Protein AF-L9XS98-F1 (afdb_monomer_lite)

Structure (mmCIF, N/CA/C/O backbone):
data_AF-L9XS98-F1
#
_entry.id   AF-L9XS98-F1
#
loop_
_atom_site.group_PDB
_atom_site.id
_atom_site.type_symbol
_atom_site.label_atom_id
_atom_site.label_alt_id
_atom_site.label_comp_id
_atom_site.label_asym_id
_atom_site.label_entity_id
_atom_site.label_seq_id
_atom_site.pdbx_PDB_ins_code
_atom_site.Cartn_x
_atom_site.Cartn_y
_atom_site.Cartn_z
_atom_site.occupancy
_atom_site.B_iso_or_equiv
_atom_site.auth_seq_id
_atom_site.auth_comp_id
_atom_site.auth_asym_id
_atom_site.auth_atom_id
_atom_site.pdbx_PDB_model_num
ATOM 1 N N . MET A 1 1 ? -2.201 -3.590 58.459 1.00 39.06 1 MET A N 1
ATOM 2 C CA . MET A 1 1 ? -1.278 -2.629 57.821 1.00 39.06 1 MET A CA 1
ATOM 3 C C . MET A 1 1 ? -1.730 -2.501 56.379 1.00 39.06 1 MET A C 1
ATOM 5 O O . MET A 1 1 ? -1.572 -3.461 55.642 1.00 39.06 1 MET A O 1
ATOM 9 N N . ASN A 1 2 ? -2.400 -1.402 56.024 1.00 36.53 2 ASN A N 1
ATOM 10 C CA . ASN A 1 2 ? -2.835 -1.170 54.645 1.00 36.53 2 ASN A CA 1
ATOM 11 C C . ASN A 1 2 ? -1.606 -0.829 53.795 1.00 36.53 2 ASN A C 1
ATOM 13 O O . ASN A 1 2 ? -0.875 0.088 54.181 1.00 36.53 2 ASN A O 1
ATOM 17 N N . PRO A 1 3 ? -1.360 -1.522 52.672 1.00 53.41 3 PRO A N 1
ATOM 18 C CA . PRO A 1 3 ? -0.377 -1.059 51.713 1.00 53.41 3 PRO A CA 1
ATOM 19 C C . PRO A 1 3 ? -0.889 0.263 51.135 1.00 53.41 3 PRO A C 1
ATOM 21 O O . PRO A 1 3 ? -1.983 0.323 50.575 1.00 53.41 3 PRO A O 1
ATOM 24 N N . LYS A 1 4 ? -0.120 1.338 51.315 1.00 47.22 4 LYS A N 1
ATOM 25 C CA . LYS A 1 4 ? -0.288 2.563 50.534 1.00 47.22 4 LYS A CA 1
ATOM 26 C C . LYS A 1 4 ? 0.159 2.213 49.116 1.00 47.22 4 LYS A C 1
ATOM 28 O O . LYS A 1 4 ? 1.355 2.125 48.868 1.00 47.22 4 LYS A O 1
ATOM 33 N N . TRP A 1 5 ? -0.792 1.934 48.234 1.00 48.16 5 TRP A N 1
ATOM 34 C CA . TRP A 1 5 ? -0.524 1.863 46.803 1.00 48.16 5 TRP A CA 1
ATOM 35 C C . TRP A 1 5 ? -0.306 3.296 46.326 1.00 48.16 5 TRP A C 1
ATOM 37 O O . TRP A 1 5 ? -1.231 4.109 46.357 1.00 48.16 5 TRP A O 1
ATOM 47 N N . ASP A 1 6 ? 0.938 3.625 45.994 1.00 58.66 6 ASP A N 1
ATOM 48 C CA . ASP A 1 6 ? 1.293 4.919 45.430 1.00 58.66 6 ASP A CA 1
ATOM 49 C C . ASP A 1 6 ? 0.925 4.922 43.943 1.00 58.66 6 ASP A C 1
ATOM 51 O O . ASP A 1 6 ? 1.683 4.489 43.082 1.00 58.66 6 ASP A O 1
ATOM 55 N N . LEU A 1 7 ? -0.302 5.354 43.650 1.00 47.97 7 LEU A N 1
ATOM 56 C CA . LEU A 1 7 ? -0.828 5.453 42.286 1.00 47.97 7 LEU A CA 1
ATOM 57 C C . LEU A 1 7 ? -0.126 6.536 41.446 1.00 47.97 7 LEU A C 1
ATOM 59 O O . LEU A 1 7 ? -0.438 6.658 40.264 1.00 47.97 7 LEU A O 1
ATOM 63 N N . SER A 1 8 ? 0.802 7.313 42.021 1.00 51.47 8 SER A N 1
ATOM 64 C CA . SER A 1 8 ? 1.573 8.299 41.258 1.00 51.47 8 SER A CA 1
ATOM 65 C C . SER A 1 8 ? 2.646 7.670 40.362 1.00 51.47 8 SER A C 1
ATOM 67 O O . SER A 1 8 ? 3.021 8.283 39.375 1.00 51.47 8 SER A O 1
ATOM 69 N N . GLU A 1 9 ? 3.066 6.426 40.624 1.00 50.97 9 GLU A N 1
ATOM 70 C CA . GLU A 1 9 ? 4.095 5.735 39.826 1.00 50.97 9 GLU A CA 1
ATOM 71 C C . GLU A 1 9 ? 3.550 5.046 38.558 1.00 50.97 9 GLU A C 1
ATOM 73 O O . GLU A 1 9 ? 4.322 4.683 37.678 1.00 50.97 9 GLU A O 1
ATOM 78 N N . VAL A 1 10 ? 2.228 4.863 38.435 1.00 52.72 10 VAL A N 1
ATOM 79 C CA . VAL A 1 10 ? 1.598 4.135 37.307 1.00 52.72 10 VAL A CA 1
ATOM 80 C C . VAL A 1 10 ? 1.080 5.086 36.215 1.00 52.72 10 VAL A C 1
ATOM 82 O O . VAL A 1 10 ? 0.641 4.641 35.160 1.00 52.72 10 VAL A O 1
ATOM 85 N N . LEU A 1 11 ? 1.122 6.403 36.444 1.00 48.09 11 LEU A N 1
ATOM 86 C CA . LEU A 1 11 ? 0.583 7.409 35.517 1.00 48.09 11 LEU A CA 1
ATOM 87 C C . LEU A 1 11 ? 1.633 8.084 34.618 1.00 48.09 11 LEU A C 1
ATOM 89 O O . LEU A 1 11 ? 1.243 8.891 33.782 1.00 48.09 11 LEU A O 1
ATOM 93 N N . ASP A 1 12 ? 2.916 7.729 34.735 1.00 47.31 12 ASP A N 1
ATOM 94 C CA . ASP A 1 12 ? 4.000 8.381 33.979 1.00 47.31 12 ASP A CA 1
ATOM 95 C C . ASP A 1 12 ? 4.502 7.579 32.759 1.00 47.31 12 ASP A C 1
ATOM 97 O O . ASP A 1 12 ? 5.378 8.046 32.033 1.00 47.31 12 ASP A O 1
ATOM 101 N N . GLU A 1 13 ? 3.920 6.413 32.456 1.00 47.59 13 GLU A N 1
ATOM 102 C CA . GLU A 1 13 ? 4.077 5.771 31.140 1.00 47.59 13 GLU A CA 1
ATOM 103 C C . GLU A 1 13 ? 2.974 6.256 30.184 1.00 47.59 13 GLU A C 1
ATOM 105 O O . GLU A 1 13 ? 2.162 5.483 29.671 1.00 47.59 13 GLU A O 1
ATOM 110 N N . GLU A 1 14 ? 2.931 7.567 29.927 1.00 51.34 14 GLU A N 1
ATOM 111 C CA . GLU A 1 14 ? 2.335 8.061 28.687 1.00 51.34 14 GLU A CA 1
ATOM 112 C C . GLU A 1 14 ? 3.157 7.456 27.541 1.00 51.34 14 GLU A C 1
ATOM 114 O O . GLU A 1 14 ? 4.241 7.931 27.212 1.00 51.34 14 GLU A O 1
ATOM 119 N N . GLN A 1 15 ? 2.674 6.350 26.964 1.00 46.06 15 GLN A N 1
ATOM 120 C CA . GLN A 1 15 ? 3.167 5.868 25.680 1.00 46.06 15 GLN A CA 1
ATOM 121 C C . GLN A 1 15 ? 3.095 7.044 24.713 1.00 46.06 15 GLN A C 1
ATOM 123 O O . GLN A 1 15 ? 1.998 7.484 24.359 1.00 46.06 15 GLN A O 1
ATOM 128 N N . ASP A 1 16 ? 4.268 7.548 24.329 1.00 42.03 16 ASP A N 1
ATOM 129 C CA . ASP A 1 16 ? 4.453 8.514 23.258 1.00 42.03 16 ASP A CA 1
ATOM 130 C C . ASP A 1 16 ? 3.681 8.000 22.042 1.00 42.03 16 ASP A C 1
ATOM 132 O O . ASP A 1 16 ? 4.140 7.136 21.291 1.00 42.03 16 ASP A O 1
ATOM 136 N N . VAL A 1 17 ? 2.461 8.512 21.862 1.00 54.31 17 VAL A N 1
ATOM 137 C CA . VAL A 1 17 ? 1.761 8.444 20.587 1.00 54.31 17 VAL A CA 1
ATOM 138 C C . VAL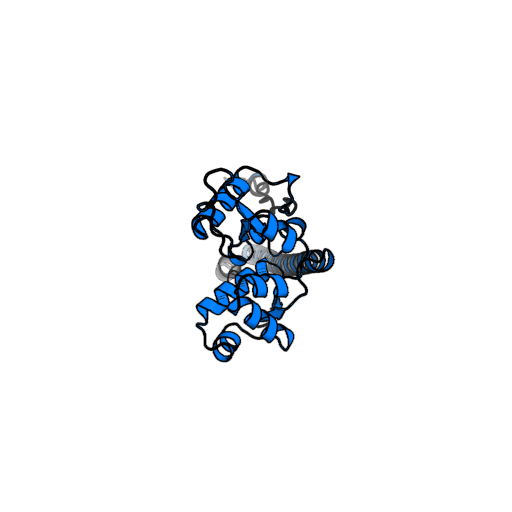 A 1 17 ? 2.768 9.003 19.604 1.00 54.31 17 VAL A C 1
ATOM 140 O O . VAL A 1 17 ? 3.192 10.141 19.787 1.00 54.31 17 VAL A O 1
ATOM 143 N N . ASP A 1 18 ? 3.205 8.186 18.647 1.00 49.53 18 ASP A N 1
ATOM 144 C CA . ASP A 1 18 ? 4.252 8.511 17.681 1.00 49.53 18 ASP A CA 1
ATOM 145 C C . ASP A 1 18 ? 3.870 9.786 16.914 1.00 49.53 18 ASP A C 1
ATOM 147 O O . ASP A 1 18 ? 3.251 9.768 15.852 1.00 49.53 18 ASP A O 1
ATOM 151 N N . THR A 1 19 ? 4.176 10.935 17.514 1.00 55.78 19 THR A N 1
ATOM 152 C CA . THR A 1 19 ? 3.915 12.268 16.976 1.00 55.78 19 THR A CA 1
ATOM 153 C C . THR A 1 19 ? 5.012 12.662 16.002 1.00 55.78 19 THR A C 1
ATOM 155 O O . THR A 1 19 ? 5.058 13.817 15.563 1.00 55.78 19 THR A O 1
ATOM 158 N N . ASN A 1 20 ? 5.894 11.721 15.635 1.00 65.75 20 ASN A N 1
ATOM 159 C CA . ASN A 1 20 ? 6.936 12.001 14.678 1.00 65.75 20 ASN A CA 1
ATOM 160 C C . ASN A 1 20 ? 6.292 12.472 13.372 1.00 65.75 20 ASN A C 1
ATOM 162 O O . ASN A 1 20 ? 5.431 11.795 12.798 1.00 65.75 20 ASN A O 1
ATOM 166 N N . PRO A 1 21 ? 6.676 13.665 12.894 1.00 75.81 21 PRO A N 1
ATOM 167 C CA . PRO A 1 21 ? 6.135 14.196 11.663 1.00 75.81 21 PRO A CA 1
ATOM 168 C C . PRO A 1 21 ? 6.407 13.199 10.539 1.00 75.81 21 PRO A C 1
ATOM 170 O O . PRO A 1 21 ? 7.531 12.726 10.379 1.00 75.81 21 PRO A O 1
ATOM 173 N N . VAL A 1 22 ? 5.367 12.888 9.758 1.00 81.69 22 VAL A N 1
ATOM 174 C CA . VAL A 1 22 ? 5.471 11.980 8.609 1.00 81.69 22 VAL A CA 1
ATOM 175 C C . VAL A 1 22 ? 6.625 12.433 7.719 1.00 81.69 22 VAL A C 1
ATOM 177 O O . VAL A 1 22 ? 6.561 13.488 7.084 1.00 81.69 22 VAL A O 1
ATOM 180 N N . GLU A 1 23 ? 7.682 11.627 7.670 1.00 89.62 23 GLU A N 1
ATOM 181 C CA . GLU A 1 23 ? 8.864 11.953 6.889 1.00 89.62 23 GLU A CA 1
ATOM 182 C C . GLU A 1 23 ? 8.662 11.533 5.427 1.00 89.62 23 GLU A C 1
ATOM 184 O O . GLU A 1 23 ? 8.400 10.365 5.119 1.00 89.62 23 GLU A O 1
ATOM 189 N N . PHE A 1 24 ? 8.776 12.495 4.512 1.00 89.94 24 PHE A N 1
ATOM 190 C CA . PHE A 1 24 ? 8.643 12.278 3.069 1.00 89.94 24 PHE A CA 1
ATOM 191 C C . PHE A 1 24 ? 9.981 11.868 2.437 1.00 89.94 24 PHE A C 1
ATOM 193 O O . PHE A 1 24 ? 11.051 12.268 2.911 1.00 89.94 24 PHE A O 1
ATOM 200 N N . ASP A 1 25 ? 9.941 11.109 1.335 1.00 90.75 25 ASP A N 1
ATOM 201 C CA . ASP A 1 25 ? 11.151 10.733 0.584 1.00 90.75 25 ASP A CA 1
ATOM 202 C C . ASP A 1 25 ? 11.565 11.859 -0.380 1.00 90.75 25 ASP A C 1
ATOM 204 O O . ASP A 1 25 ? 11.331 11.825 -1.590 1.00 90.75 25 ASP A O 1
ATOM 208 N N . VAL A 1 26 ? 12.146 12.916 0.185 1.00 91.00 26 VAL A N 1
ATOM 209 C CA . VAL A 1 26 ? 12.729 14.034 -0.565 1.00 91.00 26 VAL A CA 1
ATOM 210 C C . VAL A 1 26 ? 14.240 13.838 -0.700 1.00 91.00 26 VAL A C 1
ATOM 212 O O . VAL A 1 26 ? 14.847 13.242 0.185 1.00 91.00 26 VAL A O 1
ATOM 215 N N . PRO A 1 27 ? 14.901 14.367 -1.748 1.00 90.19 27 PRO A N 1
ATOM 216 C CA . PRO A 1 27 ? 16.343 14.183 -1.930 1.00 90.19 27 PRO A CA 1
ATOM 217 C C . PRO A 1 27 ? 17.194 14.526 -0.697 1.00 90.19 27 PRO A C 1
ATOM 219 O O . PRO A 1 27 ? 18.133 13.804 -0.390 1.00 90.19 27 PRO A O 1
ATOM 222 N N . ALA A 1 28 ? 16.825 15.571 0.052 1.00 88.81 28 ALA A N 1
ATOM 223 C CA . ALA A 1 28 ? 17.538 15.994 1.260 1.00 88.81 28 ALA A CA 1
ATOM 224 C C . ALA A 1 28 ? 17.391 15.035 2.462 1.00 88.81 28 ALA A C 1
ATOM 226 O O . ALA A 1 28 ? 18.192 15.116 3.387 1.00 88.81 28 ALA A O 1
ATOM 227 N N . SER A 1 29 ? 16.385 14.150 2.468 1.00 87.25 29 SER A N 1
ATOM 228 C CA . SER A 1 29 ? 16.139 13.174 3.544 1.00 87.25 29 SER A CA 1
ATOM 229 C C . SER A 1 29 ? 16.604 11.755 3.192 1.00 87.25 29 SER A C 1
ATOM 231 O O . SER A 1 29 ? 16.441 10.828 3.994 1.00 87.25 29 SER A O 1
ATOM 233 N N . ARG A 1 30 ? 17.173 11.559 1.993 1.00 89.50 30 ARG A N 1
ATOM 234 C CA . ARG A 1 30 ? 17.700 10.268 1.539 1.00 89.50 30 ARG A CA 1
ATOM 235 C C . ARG A 1 30 ? 19.038 9.989 2.217 1.00 89.50 30 ARG A C 1
ATOM 237 O O . ARG A 1 30 ? 20.037 10.642 1.946 1.00 89.50 30 ARG A O 1
ATOM 244 N N . SER A 1 31 ? 19.017 9.019 3.120 1.00 89.81 31 SER A N 1
ATOM 245 C CA . SER A 1 31 ? 20.171 8.504 3.855 1.00 89.81 31 SER A CA 1
ATOM 246 C C . SER A 1 31 ? 20.618 7.148 3.288 1.00 89.81 31 SER A C 1
ATOM 248 O O . SER A 1 31 ? 20.144 6.707 2.239 1.00 89.81 31 SER A O 1
ATOM 250 N N . TYR A 1 32 ? 21.481 6.452 4.029 1.00 90.50 32 TYR A N 1
ATOM 251 C CA . TYR A 1 32 ? 21.933 5.086 3.756 1.00 90.50 32 TYR A CA 1
ATOM 252 C C . TYR A 1 32 ? 20.806 4.107 3.364 1.00 90.50 32 TYR A C 1
ATOM 254 O O . TYR A 1 32 ? 20.970 3.304 2.447 1.00 90.50 32 TYR A O 1
ATOM 262 N N . ASP A 1 33 ? 19.626 4.211 3.984 1.00 91.50 33 ASP A N 1
ATOM 263 C CA . ASP A 1 33 ? 18.497 3.321 3.680 1.00 91.50 33 ASP A CA 1
ATOM 264 C C . ASP A 1 33 ? 17.989 3.475 2.242 1.00 91.50 33 ASP A C 1
ATOM 266 O O . ASP A 1 33 ? 17.513 2.513 1.639 1.00 91.50 33 ASP A O 1
ATOM 270 N N . TRP A 1 34 ? 18.077 4.686 1.679 1.00 95.00 34 TRP A N 1
ATOM 271 C CA . TRP A 1 34 ? 17.739 4.911 0.276 1.00 95.00 34 TRP A CA 1
ATOM 272 C C . TRP A 1 34 ? 18.780 4.283 -0.648 1.00 95.00 34 TRP A C 1
ATOM 274 O O . TRP A 1 34 ? 18.404 3.640 -1.621 1.00 95.00 34 TRP A O 1
ATOM 284 N N . GLU A 1 35 ? 20.072 4.424 -0.349 1.00 95.38 35 GLU A N 1
ATOM 285 C CA . GLU A 1 35 ? 21.143 3.838 -1.168 1.00 95.38 35 GLU A CA 1
ATOM 286 C C . GLU A 1 35 ? 21.054 2.312 -1.206 1.00 95.38 35 GLU A C 1
ATOM 288 O O . GLU A 1 35 ? 21.159 1.703 -2.279 1.00 95.38 35 GLU A O 1
ATOM 293 N N . LYS A 1 36 ? 20.785 1.699 -0.047 1.00 96.38 36 LYS A N 1
ATOM 294 C CA . LYS A 1 36 ? 20.521 0.264 0.063 1.00 96.38 36 LYS A CA 1
ATOM 295 C C . LYS A 1 36 ? 19.324 -0.125 -0.799 1.00 96.38 36 LYS A C 1
ATOM 297 O O . LYS A 1 36 ? 19.450 -0.982 -1.671 1.00 96.38 36 LYS A O 1
ATOM 302 N N . ARG A 1 37 ? 18.192 0.563 -0.629 1.00 96.75 37 ARG A N 1
ATOM 303 C CA . ARG A 1 37 ? 16.971 0.273 -1.385 1.00 96.75 37 ARG A CA 1
ATOM 304 C C . ARG A 1 37 ? 17.151 0.458 -2.892 1.00 96.75 37 ARG A C 1
ATOM 306 O O . ARG A 1 37 ? 16.716 -0.378 -3.674 1.00 96.75 37 ARG A O 1
ATOM 313 N N . ALA A 1 38 ? 17.815 1.526 -3.320 1.00 96.88 38 ALA A N 1
ATOM 314 C CA . ALA A 1 38 ? 18.107 1.773 -4.727 1.00 96.88 38 ALA A CA 1
ATOM 315 C C . ALA A 1 38 ? 19.000 0.672 -5.320 1.00 96.88 38 ALA A C 1
ATOM 317 O O . ALA A 1 38 ? 18.834 0.306 -6.482 1.00 96.88 38 ALA A O 1
ATOM 318 N N . THR A 1 39 ? 19.934 0.133 -4.534 1.00 96.69 39 THR A N 1
ATOM 319 C CA . THR A 1 39 ? 20.778 -1.000 -4.938 1.00 96.69 39 THR A CA 1
ATOM 320 C C . THR A 1 39 ? 19.957 -2.275 -5.108 1.00 96.69 39 THR A C 1
ATOM 322 O O . THR A 1 39 ? 20.029 -2.876 -6.176 1.00 96.69 39 THR A O 1
ATOM 325 N N . GLU A 1 40 ? 19.091 -2.605 -4.148 1.00 97.88 40 GLU A N 1
ATOM 326 C CA . GLU A 1 40 ? 18.173 -3.752 -4.237 1.00 97.88 40 GLU A CA 1
ATOM 327 C C . GLU A 1 40 ? 17.287 -3.690 -5.493 1.00 97.88 40 GLU A C 1
ATOM 329 O O . GLU A 1 40 ? 17.111 -4.693 -6.179 1.00 97.88 40 GLU A O 1
ATOM 334 N N . ILE A 1 41 ? 16.764 -2.509 -5.843 1.00 97.75 41 ILE A N 1
ATOM 335 C CA . ILE A 1 41 ? 15.934 -2.323 -7.046 1.00 97.75 41 ILE A CA 1
ATOM 336 C C . ILE A 1 41 ? 16.741 -2.543 -8.328 1.00 97.75 41 ILE A C 1
ATOM 338 O O . ILE A 1 41 ? 16.266 -3.206 -9.251 1.00 97.75 41 ILE A O 1
ATOM 342 N N . LYS A 1 42 ? 17.972 -2.023 -8.394 1.00 96.06 42 LYS A N 1
ATOM 343 C CA . LYS A 1 42 ? 18.861 -2.251 -9.543 1.00 96.06 42 LYS A CA 1
ATOM 344 C C . LYS A 1 42 ? 19.219 -3.729 -9.688 1.00 96.06 42 LYS A C 1
ATOM 346 O O . LYS A 1 42 ? 19.239 -4.227 -10.808 1.00 96.06 42 LYS A O 1
ATOM 351 N N . GLU A 1 43 ? 19.466 -4.425 -8.582 1.00 95.88 43 GLU A N 1
ATOM 352 C CA . GLU A 1 43 ? 19.745 -5.865 -8.570 1.00 95.88 43 GLU A CA 1
ATOM 353 C C . GLU A 1 43 ? 18.530 -6.691 -8.999 1.00 95.88 43 GLU A C 1
ATOM 355 O O . GLU A 1 43 ? 18.660 -7.531 -9.887 1.00 95.88 43 GLU A O 1
ATOM 360 N N . ARG A 1 44 ? 17.343 -6.405 -8.445 1.00 97.00 44 ARG A N 1
ATOM 361 C CA . ARG A 1 44 ? 16.061 -7.020 -8.836 1.00 97.00 44 ARG A CA 1
ATOM 362 C C . ARG A 1 44 ? 15.832 -6.932 -10.344 1.00 97.00 44 ARG A C 1
ATOM 364 O O . ARG A 1 44 ? 15.421 -7.904 -10.973 1.00 97.00 44 ARG A O 1
ATOM 371 N N . ASP A 1 45 ? 16.136 -5.773 -10.917 1.00 96.19 45 ASP A N 1
ATOM 372 C CA . ASP A 1 45 ? 15.947 -5.475 -12.336 1.00 96.19 45 ASP A CA 1
ATOM 373 C C . ASP A 1 45 ? 17.163 -5.881 -13.199 1.00 96.19 45 ASP A C 1
ATOM 375 O O . ASP A 1 45 ? 17.233 -5.532 -14.378 1.00 96.19 45 ASP A O 1
ATOM 379 N N . ASN A 1 46 ? 18.127 -6.622 -12.637 1.00 94.06 46 ASN A N 1
ATOM 380 C CA . ASN A 1 46 ? 19.353 -7.097 -13.292 1.00 94.06 46 ASN A CA 1
ATOM 381 C C . ASN A 1 46 ? 20.188 -5.988 -13.957 1.00 94.06 46 ASN A C 1
ATOM 383 O O . ASN A 1 46 ? 20.851 -6.220 -14.968 1.00 94.06 46 ASN A O 1
ATOM 387 N N . TYR A 1 47 ? 20.149 -4.769 -13.414 1.00 93.06 47 TYR A N 1
ATOM 388 C CA . TYR A 1 47 ? 20.773 -3.583 -14.008 1.00 93.06 47 TYR A CA 1
ATOM 389 C C . TYR A 1 47 ? 20.325 -3.332 -15.467 1.00 93.06 47 TYR A C 1
ATOM 391 O O . TYR A 1 47 ? 21.084 -2.798 -16.283 1.00 93.06 47 TYR A O 1
ATOM 399 N N . VAL A 1 48 ? 19.080 -3.707 -15.789 1.00 93.44 48 VAL A N 1
ATOM 400 C CA . VAL A 1 48 ? 18.422 -3.476 -17.081 1.00 93.44 48 VAL A CA 1
ATOM 401 C C . VAL A 1 48 ? 17.385 -2.370 -16.936 1.00 93.44 48 VAL A C 1
ATOM 403 O O . VAL A 1 48 ? 16.546 -2.394 -16.034 1.00 93.44 48 VAL A O 1
ATOM 406 N N . CYS A 1 49 ? 17.408 -1.402 -17.852 1.00 95.50 49 CYS A N 1
ATOM 407 C CA . CYS A 1 49 ? 16.400 -0.353 -17.892 1.00 95.50 49 CYS A CA 1
ATOM 408 C C . CYS A 1 49 ? 15.016 -0.936 -18.184 1.00 95.50 49 CYS A C 1
ATOM 410 O O . CYS A 1 49 ? 14.765 -1.429 -19.281 1.00 95.50 49 CYS A O 1
ATOM 412 N N . GLN A 1 50 ? 14.096 -0.785 -17.231 1.00 97.19 50 GLN A N 1
ATOM 413 C CA . GLN A 1 50 ? 12.730 -1.317 -17.307 1.00 97.19 50 GLN A CA 1
ATOM 414 C C . GLN A 1 50 ? 11.844 -0.638 -18.364 1.00 97.19 50 GLN A C 1
ATOM 416 O O . GLN A 1 50 ? 10.728 -1.084 -18.598 1.00 97.19 50 GLN A O 1
ATOM 421 N N . ARG A 1 51 ? 12.331 0.430 -19.008 1.00 96.19 51 ARG A N 1
ATOM 422 C CA . ARG A 1 51 ? 11.649 1.092 -20.127 1.00 96.19 51 ARG A CA 1
ATOM 423 C C . ARG A 1 51 ? 12.212 0.664 -21.482 1.00 96.19 51 ARG A C 1
ATOM 425 O O . ARG A 1 51 ? 11.481 0.165 -22.325 1.00 96.19 51 ARG A O 1
ATOM 432 N N . CYS A 1 52 ? 13.504 0.899 -21.728 1.00 94.94 52 CYS A N 1
ATOM 433 C CA . CYS A 1 52 ? 14.096 0.674 -23.053 1.00 94.94 52 CYS A CA 1
ATOM 434 C C . CYS A 1 52 ? 14.790 -0.685 -23.219 1.00 94.94 52 CYS A C 1
ATOM 436 O O . CYS A 1 52 ? 15.223 -1.004 -24.321 1.00 94.94 52 CYS A O 1
ATOM 438 N N . GLY A 1 53 ? 14.945 -1.467 -22.147 1.00 92.75 53 GLY A N 1
ATOM 439 C CA . GLY A 1 53 ? 15.632 -2.761 -22.174 1.00 92.75 53 GLY A CA 1
ATOM 440 C C . GLY A 1 53 ? 17.158 -2.676 -22.276 1.00 92.75 53 GLY A C 1
ATOM 441 O O . GLY A 1 53 ? 17.825 -3.709 -22.268 1.00 92.75 53 GLY A O 1
ATOM 442 N N . ASN A 1 54 ? 17.741 -1.473 -22.347 1.00 87.00 54 ASN A N 1
ATOM 443 C CA . ASN A 1 54 ? 19.193 -1.323 -22.378 1.00 87.00 54 ASN A CA 1
ATOM 444 C C . ASN A 1 54 ? 19.803 -1.763 -21.043 1.00 87.00 54 ASN A C 1
ATOM 446 O O . ASN A 1 54 ? 19.357 -1.346 -19.973 1.00 87.00 54 ASN A O 1
ATOM 450 N N . HIS A 1 55 ? 20.859 -2.565 -21.123 1.00 78.50 55 HIS A N 1
ATOM 451 C CA . HIS A 1 55 ? 21.647 -3.004 -19.978 1.00 78.50 55 HIS A CA 1
ATOM 452 C C . HIS A 1 55 ? 22.995 -2.279 -19.924 1.00 78.50 55 HIS A C 1
ATOM 454 O O . HIS A 1 55 ? 23.536 -1.866 -20.956 1.00 78.50 55 HIS A O 1
ATOM 460 N N . ASN A 1 56 ? 23.593 -2.213 -18.736 1.00 67.69 56 ASN A N 1
ATOM 461 C CA . ASN A 1 56 ? 24.881 -1.556 -18.481 1.00 67.69 56 ASN A CA 1
ATOM 462 C C . ASN A 1 56 ? 26.113 -2.209 -19.179 1.00 67.69 56 ASN A C 1
ATOM 464 O O . ASN A 1 56 ? 27.252 -1.851 -18.906 1.00 67.69 56 ASN A O 1
ATOM 468 N N . GLY A 1 57 ? 25.909 -3.195 -20.062 1.00 54.16 57 GLY A N 1
ATOM 469 C CA . GLY A 1 57 ? 26.963 -4.069 -20.591 1.00 54.16 57 GLY A CA 1
ATOM 470 C C . GLY A 1 57 ? 27.411 -3.872 -22.045 1.00 54.16 57 GLY A C 1
ATOM 471 O O . GLY A 1 57 ? 28.284 -4.619 -22.463 1.00 54.16 57 GLY A O 1
ATOM 472 N N . ASN A 1 58 ? 26.852 -2.939 -22.836 1.00 54.59 58 ASN A N 1
ATOM 473 C CA . ASN A 1 58 ? 27.185 -2.853 -24.280 1.00 54.59 58 ASN A CA 1
ATOM 474 C C . ASN A 1 58 ? 28.064 -1.663 -24.700 1.00 54.59 58 ASN A C 1
ATOM 476 O O . ASN A 1 58 ? 28.263 -1.425 -25.889 1.00 54.59 58 ASN A O 1
ATOM 480 N N . TYR A 1 59 ? 28.581 -0.901 -23.739 1.00 61.28 59 TYR A N 1
ATOM 481 C CA . TYR A 1 59 ? 29.432 0.255 -24.002 1.00 61.28 59 TYR A CA 1
ATOM 482 C C . TYR A 1 59 ? 30.699 0.120 -23.158 1.00 61.28 59 TYR A C 1
ATOM 484 O O . TYR A 1 59 ? 30.780 0.685 -22.072 1.00 61.28 59 TYR A O 1
ATOM 492 N N . GLU A 1 60 ? 31.691 -0.632 -23.652 1.00 59.25 60 GLU A N 1
ATOM 493 C CA . GLU A 1 60 ? 32.969 -0.898 -22.954 1.00 59.25 60 GLU A CA 1
ATOM 494 C C . GLU A 1 60 ? 33.663 0.371 -22.426 1.00 59.25 60 GLU A C 1
ATOM 496 O O . GLU A 1 60 ? 34.415 0.307 -21.460 1.00 59.25 60 GLU A O 1
ATOM 501 N N . ASN A 1 61 ? 33.377 1.531 -23.024 1.00 62.28 61 ASN A N 1
ATOM 502 C CA . ASN A 1 61 ? 33.984 2.810 -22.657 1.00 62.28 61 ASN A CA 1
ATOM 503 C C . ASN A 1 61 ? 33.034 3.783 -21.933 1.00 62.28 61 ASN A C 1
ATOM 505 O O . ASN A 1 61 ? 33.504 4.795 -21.419 1.00 62.28 61 ASN A O 1
ATOM 509 N N . TYR A 1 62 ? 31.724 3.505 -21.891 1.00 66.62 62 TYR A N 1
ATOM 510 C CA . TYR A 1 62 ? 30.703 4.397 -21.318 1.00 66.62 62 TYR A CA 1
ATOM 511 C C . TYR A 1 62 ? 29.523 3.595 -20.746 1.00 66.62 62 TYR A C 1
ATOM 513 O O . TYR A 1 62 ? 28.452 3.570 -21.360 1.00 66.62 62 TYR A O 1
ATOM 521 N N . PRO A 1 63 ? 29.700 2.911 -19.600 1.00 72.44 63 PRO A N 1
ATOM 522 C CA . PRO A 1 63 ? 28.604 2.215 -18.936 1.00 72.44 63 PRO A CA 1
ATOM 523 C C . PRO A 1 63 ? 27.429 3.174 -18.695 1.00 72.44 63 PRO A C 1
ATOM 525 O O . PRO A 1 63 ? 27.619 4.323 -18.294 1.00 72.44 63 PRO A O 1
ATOM 528 N N . LEU A 1 64 ? 26.210 2.706 -18.966 1.00 82.44 64 LEU A N 1
ATOM 529 C CA . LEU A 1 64 ? 24.992 3.462 -18.697 1.00 82.44 64 LEU A CA 1
ATOM 530 C C . LEU A 1 64 ? 24.794 3.588 -17.185 1.00 82.44 64 LEU A C 1
ATOM 532 O O . LEU A 1 64 ? 24.646 2.589 -16.478 1.00 82.44 64 LEU A O 1
ATOM 536 N N . THR A 1 65 ? 24.715 4.819 -16.687 1.00 89.69 65 THR A N 1
ATOM 537 C CA . THR A 1 65 ? 24.323 5.064 -15.298 1.00 89.69 65 THR A CA 1
ATOM 538 C C . THR A 1 65 ? 22.883 4.600 -15.091 1.00 89.69 65 THR A C 1
ATOM 540 O O . THR A 1 65 ? 21.955 5.091 -15.740 1.00 89.69 65 THR A O 1
ATOM 543 N N . MET A 1 66 ? 22.715 3.625 -14.197 1.00 93.94 66 MET A N 1
ATOM 544 C CA . MET A 1 66 ? 21.421 3.082 -13.793 1.00 93.94 66 MET A CA 1
ATOM 545 C C . MET A 1 66 ? 20.957 3.739 -12.496 1.00 93.94 66 MET A C 1
ATOM 547 O O . MET A 1 66 ? 21.677 3.738 -11.495 1.00 93.94 66 MET A O 1
ATOM 551 N N . GLU A 1 67 ? 19.725 4.231 -12.503 1.00 95.31 67 GLU A N 1
ATOM 552 C CA . GLU A 1 67 ? 19.102 4.964 -11.407 1.00 95.31 67 GLU A CA 1
ATOM 553 C C . GLU A 1 67 ? 17.792 4.298 -10.983 1.00 95.31 67 GLU A C 1
ATOM 555 O O . GLU A 1 67 ? 17.094 3.686 -11.794 1.00 95.31 67 GLU A O 1
ATOM 560 N N . ALA A 1 68 ? 17.457 4.418 -9.696 1.00 97.38 68 ALA A N 1
ATOM 561 C CA . ALA A 1 68 ? 16.154 4.017 -9.183 1.00 97.38 68 ALA A CA 1
ATOM 562 C C . ALA A 1 68 ? 15.165 5.174 -9.368 1.00 97.38 68 ALA A C 1
ATOM 564 O O . ALA A 1 68 ? 15.316 6.235 -8.759 1.00 97.38 68 ALA A O 1
ATOM 565 N N . HIS A 1 69 ? 14.146 4.952 -10.189 1.00 97.38 69 HIS A N 1
ATOM 566 C CA . HIS A 1 69 ? 13.105 5.925 -10.489 1.00 97.38 69 HIS A CA 1
ATOM 567 C C . HIS A 1 69 ? 11.859 5.669 -9.651 1.00 97.38 69 HIS A C 1
ATOM 569 O O . HIS A 1 69 ? 11.426 4.525 -9.510 1.00 97.38 69 HIS A O 1
ATOM 575 N N . HIS A 1 70 ? 11.269 6.745 -9.134 1.00 96.94 70 HIS A N 1
ATOM 576 C CA . HIS A 1 70 ? 9.974 6.701 -8.466 1.00 96.94 70 HIS A CA 1
ATOM 577 C C . HIS A 1 70 ? 8.858 6.990 -9.469 1.00 96.94 70 HIS A C 1
ATOM 579 O O . HIS A 1 70 ? 8.828 8.083 -10.035 1.00 96.94 70 HIS A O 1
ATOM 585 N N . LEU A 1 71 ? 7.887 6.087 -9.616 1.00 96.06 71 LEU A N 1
ATOM 586 C CA . LEU A 1 71 ? 6.729 6.353 -10.473 1.00 96.06 71 LEU A CA 1
ATOM 587 C C . LEU A 1 71 ? 5.855 7.483 -9.901 1.00 96.06 71 LEU A C 1
ATOM 589 O O . LEU A 1 71 ? 5.485 8.425 -10.603 1.00 96.06 71 LEU A O 1
ATOM 593 N N . VAL A 1 72 ? 5.568 7.420 -8.599 1.00 94.31 72 VAL A N 1
ATOM 594 C CA . VAL A 1 72 ? 4.990 8.503 -7.801 1.00 94.31 72 VAL A CA 1
ATOM 595 C C . VAL A 1 72 ? 6.110 9.161 -6.993 1.00 94.31 72 VAL A C 1
ATOM 597 O O . VAL A 1 72 ? 6.710 8.496 -6.142 1.00 94.31 72 VAL A O 1
ATOM 600 N N . PRO A 1 73 ? 6.387 10.464 -7.201 1.00 93.38 73 PRO A N 1
ATOM 601 C CA . PRO A 1 73 ? 7.499 11.136 -6.541 1.00 93.38 73 PRO A CA 1
ATOM 602 C C . PRO A 1 73 ? 7.436 11.046 -5.013 1.00 93.38 73 PRO A C 1
ATOM 604 O O . PRO A 1 73 ? 6.412 11.358 -4.401 1.00 93.38 73 PRO A O 1
ATOM 607 N N . GLY A 1 74 ? 8.572 10.716 -4.396 1.00 92.06 74 GLY A N 1
ATOM 608 C CA . GLY A 1 74 ? 8.700 10.542 -2.948 1.00 92.06 74 GLY A CA 1
ATOM 609 C C . GLY A 1 74 ? 8.301 11.764 -2.111 1.00 92.06 74 GLY A C 1
ATOM 610 O O . GLY A 1 74 ? 7.818 11.614 -0.997 1.00 92.06 74 GLY A O 1
ATOM 611 N N . LYS A 1 75 ? 8.352 12.983 -2.669 1.00 90.00 75 LYS A N 1
ATOM 612 C CA . LYS A 1 75 ? 7.834 14.204 -2.013 1.00 90.00 75 LYS A CA 1
ATOM 613 C C . LYS A 1 75 ? 6.323 14.185 -1.725 1.00 90.00 75 LYS A C 1
ATOM 615 O O . LYS A 1 75 ? 5.836 15.057 -1.013 1.00 90.00 75 LYS A O 1
ATOM 620 N N . TYR A 1 76 ? 5.575 13.241 -2.301 1.00 88.94 76 TYR A N 1
ATOM 621 C CA . TYR A 1 76 ? 4.132 13.081 -2.090 1.00 88.94 76 TYR A CA 1
ATOM 622 C C . TYR A 1 76 ? 3.772 11.891 -1.195 1.00 88.94 76 TYR A C 1
ATOM 624 O O . TYR A 1 76 ? 2.593 11.720 -0.867 1.00 88.94 76 TYR A O 1
ATOM 632 N N . LEU A 1 77 ? 4.760 11.082 -0.807 1.00 90.25 77 LEU A N 1
ATOM 633 C CA . LEU A 1 77 ? 4.593 9.828 -0.082 1.00 90.25 77 LEU A CA 1
ATOM 634 C C . LEU A 1 77 ? 5.509 9.802 1.146 1.00 90.25 77 LEU A C 1
ATOM 636 O O . LEU A 1 77 ? 6.603 10.359 1.132 1.00 90.25 77 LEU A O 1
ATOM 640 N N . SER A 1 78 ? 5.075 9.142 2.218 1.00 90.75 78 SER A N 1
ATOM 641 C CA . SER A 1 78 ? 5.985 8.857 3.331 1.00 90.75 78 SER A CA 1
ATOM 642 C C . SER A 1 78 ? 7.143 7.987 2.827 1.00 90.75 78 SER A C 1
ATOM 644 O O . SER A 1 78 ? 6.981 7.255 1.849 1.00 90.75 78 SER A O 1
ATOM 646 N N . LYS A 1 79 ? 8.305 8.015 3.487 1.00 92.81 79 LYS A N 1
ATOM 647 C CA . LYS A 1 79 ? 9.433 7.126 3.152 1.00 92.81 79 LYS A CA 1
ATOM 648 C C . LYS A 1 79 ? 9.035 5.654 2.934 1.00 92.81 79 LYS A C 1
ATOM 650 O O . LYS A 1 79 ? 9.424 5.109 1.900 1.00 92.81 79 LYS A O 1
ATOM 655 N N . PRO A 1 80 ? 8.265 4.995 3.826 1.00 93.44 80 PRO A N 1
ATOM 656 C CA . PRO A 1 80 ? 7.870 3.608 3.597 1.00 93.44 80 PRO A CA 1
ATOM 657 C C . PRO A 1 80 ? 6.966 3.452 2.368 1.00 93.44 80 PRO A C 1
ATOM 659 O O . PRO A 1 80 ? 7.138 2.497 1.616 1.00 93.44 80 PRO A O 1
ATOM 662 N N . ASP A 1 81 ? 6.025 4.365 2.130 1.00 93.94 81 ASP A N 1
ATOM 663 C CA . ASP A 1 81 ? 5.117 4.309 0.975 1.00 93.94 81 ASP A CA 1
ATOM 664 C C . ASP A 1 81 ? 5.829 4.591 -0.352 1.00 93.94 81 ASP A C 1
ATOM 666 O O . ASP A 1 81 ? 5.551 3.946 -1.360 1.00 93.94 81 ASP A O 1
ATOM 670 N N . ALA A 1 82 ? 6.779 5.528 -0.360 1.00 94.81 82 ALA A N 1
ATOM 671 C CA . ALA A 1 82 ? 7.558 5.881 -1.540 1.00 94.81 82 ALA A CA 1
ATOM 672 C C . ALA A 1 82 ? 8.415 4.710 -2.039 1.00 94.81 82 ALA A C 1
ATOM 674 O O . ALA A 1 82 ? 8.693 4.617 -3.233 1.00 94.81 82 ALA A O 1
ATOM 675 N N . ARG A 1 83 ? 8.819 3.810 -1.134 1.00 96.12 83 ARG A N 1
ATOM 676 C CA . ARG A 1 83 ? 9.810 2.759 -1.397 1.00 96.12 83 ARG A CA 1
ATOM 677 C C . ARG A 1 83 ? 9.218 1.370 -1.656 1.00 96.12 83 ARG A C 1
ATOM 679 O O . ARG A 1 83 ? 9.965 0.387 -1.682 1.00 96.12 83 ARG A O 1
ATOM 686 N N . VAL A 1 84 ? 7.901 1.271 -1.855 1.00 96.50 84 VAL A N 1
ATOM 687 C CA . VAL A 1 84 ? 7.240 0.012 -2.244 1.00 96.50 84 VAL A CA 1
ATOM 688 C C . VAL A 1 84 ? 7.714 -0.480 -3.610 1.00 96.50 84 VAL A C 1
ATOM 690 O O . VAL A 1 84 ? 8.104 0.319 -4.458 1.00 96.50 84 VAL A O 1
ATOM 693 N N . GLU A 1 85 ? 7.672 -1.797 -3.824 1.00 97.06 85 GLU A N 1
ATOM 694 C CA . GLU A 1 85 ? 8.198 -2.453 -5.032 1.00 97.06 85 GLU A CA 1
ATOM 695 C C . GLU A 1 85 ? 7.624 -1.876 -6.331 1.00 97.06 85 GLU A C 1
ATOM 697 O O . GLU A 1 85 ? 8.388 -1.532 -7.230 1.00 97.06 85 GLU A O 1
ATOM 702 N N . LEU A 1 86 ? 6.299 -1.712 -6.415 1.00 97.25 86 LEU A N 1
ATOM 703 C CA . LEU A 1 86 ? 5.622 -1.174 -7.597 1.00 97.25 86 LEU A CA 1
ATOM 704 C C . LEU A 1 86 ? 6.024 0.273 -7.907 1.00 97.25 86 LEU A C 1
ATOM 706 O O . LEU A 1 86 ? 5.997 0.670 -9.067 1.00 97.25 86 LEU A O 1
ATOM 710 N N . ASN A 1 87 ? 6.400 1.062 -6.896 1.00 97.75 87 ASN A N 1
ATOM 711 C CA . ASN A 1 87 ? 6.740 2.469 -7.090 1.00 97.75 87 ASN A CA 1
ATOM 712 C C . ASN A 1 87 ? 8.174 2.682 -7.584 1.00 97.75 87 ASN A C 1
ATOM 714 O O . ASN A 1 87 ? 8.494 3.795 -7.992 1.00 97.75 87 ASN A O 1
ATOM 718 N N . LEU A 1 88 ? 9.032 1.658 -7.522 1.00 98.25 88 LEU A N 1
ATOM 719 C CA . LEU A 1 88 ? 10.456 1.764 -7.825 1.00 98.25 88 LEU A CA 1
ATOM 720 C C . LEU A 1 88 ? 10.861 0.859 -8.987 1.00 98.25 88 LEU A C 1
ATOM 722 O O . LEU A 1 88 ? 10.580 -0.340 -8.991 1.00 98.25 88 LEU A O 1
ATOM 726 N N . ILE A 1 89 ? 11.598 1.418 -9.943 1.00 98.06 89 ILE A N 1
ATOM 727 C CA . ILE A 1 89 ? 12.166 0.690 -11.087 1.00 98.06 89 ILE A CA 1
ATOM 728 C C . ILE A 1 89 ? 13.595 1.144 -11.377 1.00 98.06 89 ILE A C 1
ATOM 730 O O . ILE A 1 89 ? 13.945 2.292 -11.110 1.00 98.06 89 ILE A O 1
ATOM 734 N N . ALA A 1 90 ? 14.408 0.275 -11.968 1.00 97.75 90 ALA A N 1
ATOM 735 C CA . ALA A 1 90 ? 15.710 0.645 -12.501 1.00 97.75 90 ALA A CA 1
ATOM 736 C C . ALA A 1 90 ? 15.581 1.187 -13.933 1.00 97.75 90 ALA A C 1
ATOM 738 O O . ALA A 1 90 ? 15.035 0.536 -14.828 1.00 97.75 90 ALA A O 1
ATOM 739 N N . VAL A 1 91 ? 16.123 2.374 -14.189 1.00 97.06 91 VAL A N 1
ATOM 740 C CA . VAL A 1 91 ? 16.150 2.994 -15.522 1.00 97.06 91 VAL A CA 1
ATOM 741 C C . VAL A 1 91 ? 17.505 3.633 -15.800 1.00 97.06 91 VAL A C 1
ATOM 743 O O . VAL A 1 91 ? 18.237 3.966 -14.877 1.00 97.06 91 VAL A O 1
ATOM 746 N N . CYS A 1 92 ? 17.861 3.789 -17.075 1.00 95.12 92 CYS A N 1
ATOM 747 C CA . CYS A 1 92 ? 19.026 4.596 -17.435 1.00 95.12 92 CYS A CA 1
ATOM 748 C C . CYS A 1 92 ? 18.714 6.092 -17.274 1.00 95.12 92 CYS A C 1
ATOM 750 O O . CYS A 1 92 ? 17.554 6.483 -17.408 1.00 95.12 92 CYS A O 1
ATOM 752 N N . GLU A 1 93 ? 19.740 6.920 -17.079 1.00 93.31 93 GLU A N 1
ATOM 753 C CA . GLU A 1 93 ? 19.630 8.384 -16.915 1.00 93.31 93 GLU A CA 1
ATOM 754 C C . GLU A 1 93 ? 18.698 9.048 -17.954 1.00 93.31 93 GLU A C 1
ATOM 756 O O . GLU A 1 93 ? 17.797 9.813 -17.610 1.00 93.31 93 GLU A O 1
ATOM 761 N N . SER A 1 94 ? 18.828 8.686 -19.238 1.00 93.19 94 SER A N 1
ATOM 762 C CA . SER A 1 94 ? 17.962 9.233 -20.299 1.00 93.19 94 SER A CA 1
ATOM 763 C C . SER A 1 94 ? 16.478 8.876 -20.126 1.00 93.19 94 SER A C 1
ATOM 765 O O . SER A 1 94 ? 15.604 9.703 -20.378 1.00 93.19 94 SER A O 1
ATOM 767 N N . CYS A 1 95 ? 16.176 7.653 -19.679 1.00 96.06 95 CYS A N 1
ATOM 768 C CA . CYS A 1 95 ? 14.806 7.226 -19.405 1.00 96.06 95 CYS A CA 1
ATOM 769 C C . CYS A 1 95 ? 14.294 7.775 -18.070 1.00 96.06 95 CYS A C 1
ATOM 771 O O . CYS A 1 95 ? 13.099 8.033 -17.970 1.00 96.06 95 CYS A O 1
ATOM 773 N N . HIS A 1 96 ? 15.167 7.996 -17.083 1.00 96.31 96 HIS A N 1
ATOM 774 C CA . HIS A 1 96 ? 14.809 8.654 -15.828 1.00 96.31 96 HIS A CA 1
ATOM 775 C C . HIS A 1 96 ? 14.243 10.052 -16.103 1.00 96.31 96 HIS A C 1
ATOM 777 O O . HIS A 1 96 ? 13.093 10.329 -15.765 1.00 96.31 96 HIS A O 1
ATOM 783 N N . GLY A 1 97 ? 14.991 10.893 -16.828 1.00 94.69 97 GLY A N 1
ATOM 784 C CA . GLY A 1 97 ? 14.531 12.236 -17.202 1.00 94.69 97 GLY A CA 1
ATOM 785 C C . GLY A 1 97 ? 13.293 12.241 -18.108 1.00 94.69 97 GLY A C 1
ATOM 786 O O . GLY A 1 97 ? 12.486 13.162 -18.042 1.00 94.69 97 GLY A O 1
ATOM 787 N N . TYR A 1 98 ? 13.106 11.203 -18.931 1.00 95.06 98 TYR A N 1
ATOM 788 C CA . TYR A 1 98 ? 11.908 11.050 -19.767 1.00 95.06 98 TYR A CA 1
ATOM 789 C C . TYR A 1 98 ? 10.646 10.729 -18.953 1.00 95.06 98 TYR A C 1
ATOM 791 O O . TYR A 1 98 ? 9.558 11.206 -19.275 1.00 95.06 98 TYR A O 1
ATOM 799 N N . LEU A 1 99 ? 10.777 9.904 -17.912 1.00 95.50 99 LEU A N 1
ATOM 800 C CA . LEU A 1 99 ? 9.657 9.506 -17.059 1.00 95.50 99 LEU A CA 1
ATOM 801 C C . LEU A 1 99 ? 9.337 10.551 -15.983 1.00 95.50 99 LEU A C 1
ATOM 803 O O . LEU A 1 99 ? 8.194 10.629 -15.525 1.00 95.50 99 LEU A O 1
ATOM 807 N N . GLU A 1 100 ? 10.319 11.356 -15.579 1.00 92.06 100 GLU A N 1
ATOM 808 C CA . GLU A 1 100 ? 10.175 12.342 -14.512 1.00 92.06 100 GLU A CA 1
ATOM 809 C C . GLU A 1 100 ? 9.003 13.311 -14.755 1.00 92.06 100 GLU A C 1
ATOM 811 O O . GLU A 1 100 ? 8.852 13.920 -15.811 1.00 92.06 100 GLU A O 1
ATOM 816 N N . GLY A 1 101 ? 8.131 13.443 -13.750 1.00 86.81 101 GLY A N 1
ATOM 817 C CA . GLY A 1 101 ? 6.970 14.337 -13.795 1.00 86.81 101 GLY A CA 1
ATOM 818 C C . GLY A 1 101 ? 5.785 13.843 -14.633 1.00 86.81 101 GLY A C 1
ATOM 819 O O . GLY A 1 101 ? 4.734 14.487 -14.619 1.00 86.81 101 GLY A O 1
ATOM 820 N N . SER A 1 102 ? 5.906 12.706 -15.319 1.00 91.19 102 SER A N 1
ATOM 821 C CA . SER A 1 102 ? 4.818 12.149 -16.123 1.00 91.19 102 SER A CA 1
ATOM 822 C C . SER A 1 102 ? 3.723 11.497 -15.272 1.00 91.19 102 SER A C 1
ATOM 824 O O . SER A 1 102 ? 3.947 11.068 -14.140 1.00 91.19 102 SER A O 1
ATOM 826 N N . HIS A 1 103 ? 2.508 11.393 -15.815 1.00 91.81 103 HIS A N 1
ATOM 827 C CA . HIS A 1 103 ? 1.384 10.772 -15.107 1.00 91.81 103 HIS A CA 1
ATOM 828 C C . HIS A 1 103 ? 1.608 9.265 -14.895 1.00 91.81 103 HIS A C 1
ATOM 830 O O . HIS A 1 103 ? 2.098 8.585 -15.798 1.00 91.81 103 HIS A O 1
ATOM 836 N N . ILE A 1 104 ? 1.193 8.727 -13.739 1.00 93.69 104 ILE A N 1
ATOM 837 C CA . ILE A 1 104 ? 1.463 7.330 -13.347 1.00 93.69 104 ILE A CA 1
ATOM 838 C C . ILE A 1 104 ? 1.017 6.312 -14.399 1.00 93.69 104 ILE A C 1
ATOM 840 O O . ILE A 1 104 ? 1.748 5.384 -14.704 1.00 93.69 104 ILE A O 1
ATOM 844 N N . GLU A 1 105 ? -0.162 6.495 -14.989 1.00 94.31 105 GLU A N 1
ATOM 845 C CA . GLU A 1 105 ? -0.710 5.539 -15.960 1.00 94.31 105 GLU A CA 1
ATOM 846 C C . GLU A 1 105 ? 0.124 5.465 -17.226 1.00 94.31 105 GLU A C 1
ATOM 848 O O . GLU A 1 105 ? 0.306 4.390 -17.786 1.00 94.31 105 GLU A O 1
ATOM 853 N N . TRP A 1 106 ? 0.650 6.610 -17.658 1.00 95.25 106 TRP A N 1
ATOM 854 C CA . TRP A 1 106 ? 1.528 6.648 -18.810 1.00 95.25 106 TRP A CA 1
ATOM 855 C C . TRP A 1 106 ? 2.868 5.992 -18.480 1.00 95.25 106 TRP A C 1
ATOM 857 O O . TRP A 1 106 ? 3.354 5.188 -19.266 1.00 95.25 106 TRP A O 1
ATOM 867 N N . GLN A 1 107 ? 3.419 6.255 -17.291 1.00 97.12 107 GLN A N 1
ATOM 868 C CA . GLN A 1 107 ? 4.645 5.591 -16.859 1.00 97.12 107 GLN A CA 1
ATOM 869 C C . GLN A 1 107 ? 4.458 4.069 -16.774 1.00 97.12 107 GLN A C 1
ATOM 871 O O . GLN A 1 107 ? 5.280 3.355 -17.330 1.00 97.12 107 GLN A O 1
ATOM 876 N N . LEU A 1 108 ? 3.371 3.577 -16.156 1.00 96.88 108 LEU A N 1
ATOM 877 C CA . LEU A 1 108 ? 3.031 2.146 -16.070 1.00 96.88 108 LEU A CA 1
ATOM 878 C C . LEU A 1 108 ? 2.913 1.498 -17.455 1.00 96.88 108 LEU A C 1
ATOM 880 O O . LEU A 1 108 ? 3.414 0.393 -17.652 1.00 96.88 108 LEU A O 1
ATOM 884 N N . ASN A 1 109 ? 2.300 2.199 -18.412 1.00 97.12 109 ASN A N 1
ATOM 885 C CA . ASN A 1 109 ? 2.209 1.759 -19.801 1.00 97.12 109 ASN A CA 1
ATOM 886 C C . ASN A 1 109 ? 3.594 1.670 -20.472 1.00 97.12 109 ASN A C 1
ATOM 888 O O . ASN A 1 109 ? 3.903 0.669 -21.107 1.00 97.12 109 ASN A O 1
ATOM 892 N N . GLU A 1 110 ? 4.451 2.684 -20.306 1.00 97.56 110 GLU A N 1
ATOM 893 C CA . GLU A 1 110 ? 5.806 2.713 -20.890 1.00 97.56 110 GLU A CA 1
ATOM 894 C C . GLU A 1 110 ? 6.727 1.598 -20.367 1.00 97.56 110 GLU A C 1
ATOM 896 O O . GLU A 1 110 ? 7.676 1.223 -21.051 1.00 97.56 110 GLU A O 1
ATOM 901 N N . ILE A 1 111 ? 6.471 1.078 -19.163 1.00 97.00 111 ILE A N 1
ATOM 902 C CA . ILE A 1 111 ? 7.281 0.021 -18.530 1.00 97.00 111 ILE A CA 1
ATOM 903 C C . ILE A 1 111 ? 6.607 -1.361 -18.555 1.00 97.00 111 ILE A C 1
ATOM 905 O O . ILE A 1 111 ? 7.063 -2.283 -17.875 1.00 97.00 111 ILE A O 1
ATOM 909 N N . GLY A 1 112 ? 5.491 -1.499 -19.280 1.00 96.88 112 GLY A N 1
ATOM 910 C CA . GLY A 1 112 ? 4.770 -2.766 -19.436 1.00 96.88 112 GLY A CA 1
ATOM 911 C C . GLY A 1 112 ? 4.193 -3.334 -18.135 1.00 96.88 112 GLY A C 1
ATOM 912 O O . GLY A 1 112 ? 4.229 -4.543 -17.918 1.00 96.88 112 GLY A O 1
ATOM 913 N N . ARG A 1 113 ? 3.698 -2.483 -17.226 1.00 96.88 113 ARG A N 1
ATOM 914 C CA . ARG A 1 113 ? 2.970 -2.900 -16.007 1.00 96.88 113 ARG A CA 1
ATOM 915 C C . ARG A 1 113 ? 1.460 -2.891 -16.262 1.00 96.88 113 ARG A C 1
ATOM 917 O O . ARG A 1 113 ? 0.703 -2.118 -15.666 1.00 96.88 113 ARG A O 1
ATOM 924 N N . ASP A 1 114 ? 1.043 -3.735 -17.204 1.00 97.31 114 ASP A N 1
ATOM 925 C CA . ASP A 1 114 ? -0.332 -3.789 -17.714 1.00 97.31 114 ASP A CA 1
ATOM 926 C C . ASP A 1 114 ? -1.350 -4.214 -16.647 1.00 97.31 114 ASP A C 1
ATOM 928 O O . ASP A 1 114 ? -2.509 -3.808 -16.696 1.00 97.31 114 ASP A O 1
ATOM 932 N N . ASP A 1 115 ? -0.929 -5.009 -15.667 1.00 97.69 115 ASP A N 1
ATOM 9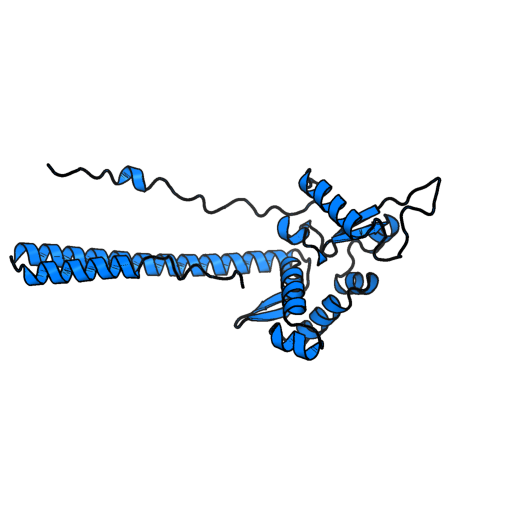33 C CA . ASP A 1 115 ? -1.735 -5.469 -14.536 1.00 97.69 115 ASP A CA 1
ATOM 934 C C . ASP A 1 115 ? -2.200 -4.306 -13.643 1.00 97.69 115 ASP A C 1
ATOM 936 O O . ASP A 1 115 ? -3.400 -4.111 -13.420 1.00 97.69 115 ASP A O 1
ATOM 940 N N . ALA A 1 116 ? -1.264 -3.471 -13.190 1.00 97.50 116 ALA A N 1
ATOM 941 C CA . ALA A 1 116 ? -1.550 -2.282 -12.401 1.00 97.50 116 ALA A CA 1
ATOM 942 C C . ALA A 1 116 ? -2.382 -1.270 -13.204 1.00 97.50 116 ALA A C 1
ATOM 944 O O . ALA A 1 116 ? -3.335 -0.688 -12.676 1.00 97.50 116 ALA A O 1
ATOM 945 N N . LEU A 1 117 ? -2.068 -1.089 -14.492 1.00 96.94 117 LEU A N 1
ATOM 946 C CA . LEU A 1 117 ? -2.811 -0.191 -15.375 1.00 96.94 117 LEU A CA 1
ATOM 947 C C . LEU A 1 117 ? -4.269 -0.640 -15.560 1.00 96.94 117 LEU A C 1
ATOM 949 O O . LEU A 1 117 ? -5.185 0.185 -15.490 1.00 96.94 117 LEU A O 1
ATOM 953 N N . GLN A 1 118 ? -4.506 -1.941 -15.742 1.00 97.81 118 GLN A N 1
ATOM 954 C CA . GLN A 1 118 ? -5.852 -2.504 -15.853 1.00 97.81 118 GLN A CA 1
ATOM 955 C C . GLN A 1 118 ? -6.650 -2.337 -14.555 1.00 97.81 118 GLN A C 1
ATOM 957 O O . GLN A 1 118 ? -7.816 -1.935 -14.614 1.00 97.81 118 GLN A O 1
ATOM 962 N N . ILE A 1 119 ? -6.031 -2.558 -13.386 1.00 97.88 119 ILE A N 1
ATOM 963 C CA . ILE A 1 119 ? -6.669 -2.299 -12.083 1.00 97.88 119 ILE A CA 1
ATOM 964 C C . ILE A 1 119 ? -7.114 -0.836 -11.989 1.00 97.88 119 ILE A C 1
ATOM 966 O O . ILE A 1 119 ? -8.277 -0.570 -11.671 1.00 97.88 119 ILE A O 1
ATOM 970 N N . LEU A 1 120 ? -6.230 0.116 -12.310 1.00 96.56 120 LEU A N 1
ATOM 971 C CA . LEU A 1 120 ? -6.572 1.540 -12.293 1.00 96.56 120 LEU A CA 1
ATOM 972 C C . LEU A 1 120 ? -7.709 1.859 -13.272 1.00 96.56 120 LEU A C 1
ATOM 974 O O . LEU A 1 120 ? -8.669 2.531 -12.901 1.00 96.56 120 LEU A O 1
ATOM 978 N N . SER A 1 121 ? -7.650 1.338 -14.496 1.00 95.81 121 SER A N 1
ATOM 979 C CA . SER A 1 121 ? -8.693 1.542 -15.506 1.00 95.81 121 SER A CA 1
ATOM 980 C C . SER A 1 121 ? -10.069 1.071 -15.018 1.00 95.81 121 SER A C 1
ATOM 982 O O . SER A 1 121 ? -11.047 1.819 -15.064 1.00 95.81 121 SER A O 1
ATOM 984 N N . VAL A 1 122 ? -10.145 -0.132 -14.441 1.00 97.12 122 VAL A N 1
ATOM 985 C CA . VAL A 1 122 ? -11.397 -0.677 -13.898 1.00 97.12 122 VAL A CA 1
ATOM 986 C C . VAL A 1 122 ? -11.912 0.143 -12.710 1.00 97.12 122 VAL A C 1
ATOM 988 O O . VAL A 1 122 ? -13.113 0.417 -12.628 1.00 97.12 122 VAL A O 1
ATOM 991 N N . LEU A 1 123 ? -11.024 0.538 -11.795 1.00 96.69 123 LEU A N 1
ATOM 992 C CA . LEU A 1 123 ? -11.387 1.267 -10.578 1.00 96.69 123 LEU A CA 1
ATOM 993 C C . LEU A 1 123 ? -11.767 2.738 -10.820 1.00 96.69 123 LEU A C 1
ATOM 995 O O . LEU A 1 123 ? -12.384 3.357 -9.946 1.00 96.69 123 LEU A O 1
ATOM 999 N N . LYS A 1 124 ? -11.444 3.301 -11.993 1.00 94.75 124 LYS A N 1
ATOM 1000 C CA . LYS A 1 124 ? -11.932 4.623 -12.423 1.00 94.75 124 LYS A CA 1
ATOM 1001 C C . LYS A 1 124 ? -13.424 4.627 -12.696 1.00 94.75 124 LYS A C 1
ATOM 1003 O O . LYS A 1 124 ? -14.109 5.590 -12.351 1.00 94.75 124 LYS A O 1
ATOM 1008 N N . GLU A 1 125 ? -13.917 3.561 -13.317 1.00 95.62 125 GLU A N 1
ATOM 1009 C CA . GLU A 1 125 ? -15.324 3.439 -13.696 1.00 95.62 125 GLU A CA 1
ATOM 1010 C C . GLU A 1 125 ? -16.218 3.219 -12.476 1.00 95.62 125 GLU A C 1
ATOM 1012 O O . GLU A 1 125 ? -17.336 3.729 -12.412 1.00 95.62 125 GLU A O 1
ATOM 1017 N N . ARG A 1 126 ? -15.749 2.414 -11.516 1.00 95.75 126 ARG A N 1
ATOM 1018 C CA . ARG A 1 126 ? -16.549 1.962 -10.376 1.00 95.75 126 ARG A CA 1
ATOM 1019 C C . ARG A 1 126 ? -15.674 1.441 -9.249 1.00 95.75 126 ARG A C 1
ATOM 1021 O O . ARG A 1 126 ? -14.640 0.827 -9.490 1.00 95.75 126 ARG A O 1
ATOM 1028 N N . SER A 1 127 ? -16.155 1.588 -8.019 1.00 97.12 127 SER A N 1
ATOM 1029 C CA . SER A 1 127 ? -15.471 1.010 -6.867 1.00 97.12 127 SER A CA 1
ATOM 1030 C C . SER A 1 127 ? -15.717 -0.496 -6.779 1.00 97.12 127 SER A C 1
ATOM 1032 O O . SER A 1 127 ? -16.880 -0.907 -6.803 1.00 97.12 127 SER A O 1
ATOM 1034 N N . LEU A 1 128 ? -14.679 -1.321 -6.627 1.00 97.88 128 LEU A N 1
ATOM 1035 C CA . LEU A 1 128 ? -14.781 -2.790 -6.561 1.00 97.88 128 LEU A CA 1
ATOM 1036 C C . LEU A 1 128 ? -13.930 -3.374 -5.431 1.00 97.88 128 LEU A C 1
ATOM 1038 O O . LEU A 1 128 ? -12.945 -2.767 -5.021 1.00 97.88 128 LEU A O 1
ATOM 1042 N N . SER A 1 129 ? -14.320 -4.548 -4.932 1.00 98.00 129 SER A N 1
ATOM 1043 C CA . SER A 1 129 ? -13.488 -5.340 -4.021 1.00 98.00 129 SER A CA 1
ATOM 1044 C C . SER A 1 129 ? -12.413 -6.120 -4.794 1.00 98.00 129 SER A C 1
ATOM 1046 O O . SER A 1 129 ? -12.602 -6.377 -5.990 1.00 98.00 129 SER A O 1
ATOM 1048 N N . PRO A 1 130 ? -11.321 -6.556 -4.135 1.00 98.12 130 PRO A N 1
ATOM 1049 C CA . PRO A 1 130 ? -10.284 -7.377 -4.766 1.00 98.12 130 PRO A CA 1
ATOM 1050 C C . PRO A 1 130 ? -10.820 -8.640 -5.455 1.00 98.12 130 PRO A C 1
ATOM 1052 O O . PRO A 1 130 ? -10.404 -8.951 -6.565 1.00 98.12 130 PRO A O 1
ATOM 1055 N N . TYR A 1 131 ? -11.814 -9.305 -4.860 1.00 98.00 131 TYR A N 1
ATOM 1056 C CA . TYR A 1 131 ? -12.485 -10.466 -5.455 1.00 98.00 131 TYR A CA 1
ATOM 1057 C C . TYR A 1 131 ? -13.192 -10.151 -6.787 1.00 98.00 131 TYR A C 1
ATOM 1059 O O . TYR A 1 131 ? -13.086 -10.893 -7.757 1.00 98.00 131 TYR A O 1
ATOM 1067 N N . LEU A 1 132 ? -13.920 -9.032 -6.879 1.00 98.00 132 LEU A N 1
ATOM 1068 C CA . LEU A 1 132 ? -14.594 -8.672 -8.135 1.00 98.00 132 LEU A CA 1
ATOM 1069 C C . LEU A 1 132 ? -13.601 -8.202 -9.204 1.00 98.00 132 LEU A C 1
ATOM 1071 O O . LEU A 1 132 ? -13.841 -8.387 -10.397 1.00 98.00 132 LEU A O 1
ATOM 1075 N N . LEU A 1 133 ? -12.493 -7.588 -8.783 1.00 97.88 133 LEU A N 1
ATOM 1076 C CA . LEU A 1 133 ? -11.388 -7.242 -9.672 1.00 97.88 133 LEU A CA 1
ATOM 1077 C C . LEU A 1 133 ? -10.714 -8.496 -10.234 1.00 97.88 133 LEU A C 1
ATOM 1079 O O . LEU A 1 133 ? -10.505 -8.557 -11.440 1.00 97.88 133 LEU A O 1
ATOM 1083 N N . SER A 1 134 ? -10.429 -9.499 -9.399 1.00 98.25 134 SER A N 1
ATOM 1084 C CA . SER A 1 134 ? -9.776 -10.739 -9.834 1.00 98.25 134 SER A CA 1
ATOM 1085 C C . SER A 1 134 ? -10.624 -11.502 -10.851 1.00 98.25 134 SER A C 1
ATOM 1087 O O . SER A 1 134 ? -10.104 -11.929 -11.878 1.00 98.25 134 SER A O 1
ATOM 1089 N N . GLN A 1 135 ? -11.946 -11.552 -10.647 1.00 98.19 135 GLN A N 1
ATOM 1090 C CA . GLN A 1 135 ? -12.882 -12.097 -11.635 1.00 98.19 135 GLN A CA 1
ATOM 1091 C C . GLN A 1 135 ? -12.870 -11.329 -12.960 1.00 98.19 135 GLN A C 1
ATOM 1093 O O . GLN A 1 135 ? -12.896 -11.943 -14.021 1.00 98.19 135 GLN A O 1
ATOM 1098 N N . LYS A 1 136 ? -12.853 -9.990 -12.916 1.00 97.81 136 LYS A N 1
ATOM 1099 C CA . LYS A 1 136 ? -12.899 -9.157 -14.129 1.00 97.81 136 LYS A CA 1
ATOM 1100 C C . LYS A 1 136 ? -11.584 -9.183 -14.915 1.00 97.81 136 LYS A C 1
ATOM 1102 O O . LYS A 1 136 ? -11.615 -9.014 -16.127 1.00 97.81 136 LYS A O 1
ATOM 1107 N N . LEU A 1 137 ? -10.459 -9.332 -14.220 1.00 97.06 137 LEU A N 1
ATOM 1108 C CA . LEU A 1 137 ? -9.110 -9.326 -14.793 1.00 97.06 137 LEU A CA 1
ATOM 1109 C C . LEU A 1 137 ? -8.563 -10.733 -15.062 1.00 97.06 137 LEU A C 1
ATOM 1111 O O . LEU A 1 137 ? -7.425 -10.855 -15.499 1.00 97.06 137 LEU A O 1
ATOM 1115 N N . GLU A 1 138 ? -9.346 -11.776 -14.771 1.00 97.62 138 GLU A N 1
ATOM 1116 C CA . GLU A 1 138 ? -8.965 -13.181 -14.959 1.00 97.62 138 GLU A CA 1
ATOM 1117 C C . GLU A 1 138 ? -7.609 -13.527 -14.305 1.00 97.62 138 GLU A C 1
ATOM 1119 O O . GLU A 1 138 ? -6.798 -14.275 -14.846 1.00 97.62 138 GLU A O 1
ATOM 1124 N N . THR A 1 139 ? -7.362 -12.979 -13.112 1.00 97.19 139 THR A N 1
ATOM 1125 C CA . THR A 1 139 ? -6.126 -13.182 -12.336 1.00 97.19 139 THR A CA 1
ATOM 1126 C C . THR A 1 139 ? -6.440 -13.653 -10.914 1.00 97.19 139 THR A C 1
ATOM 1128 O O . THR A 1 139 ? -7.600 -13.680 -10.500 1.00 97.19 139 THR A O 1
ATOM 1131 N N . SER A 1 140 ? -5.428 -14.056 -10.143 1.00 98.06 140 SER A N 1
ATOM 1132 C CA . SER A 1 140 ? -5.641 -14.506 -8.764 1.00 98.06 140 SER A CA 1
ATOM 1133 C C . SER A 1 140 ? -6.014 -13.344 -7.840 1.00 98.06 140 SER A C 1
ATOM 1135 O O . SER A 1 140 ? -5.532 -12.218 -7.984 1.00 98.06 140 SER A O 1
ATOM 1137 N N . GLU A 1 141 ? -6.867 -13.616 -6.850 1.00 97.88 141 GLU A N 1
ATOM 1138 C CA . GLU A 1 141 ? -7.246 -12.608 -5.856 1.00 97.88 141 GLU A CA 1
ATOM 1139 C C . GLU A 1 141 ? -6.039 -12.116 -5.048 1.00 97.88 141 GLU A C 1
ATOM 1141 O O . GLU A 1 141 ? -5.935 -10.918 -4.794 1.00 97.88 141 GLU A O 1
ATOM 1146 N N . ASP A 1 142 ? -5.093 -12.997 -4.720 1.00 98.00 142 ASP A N 1
ATOM 1147 C CA . ASP A 1 142 ? -3.873 -12.633 -3.991 1.00 98.00 142 ASP A CA 1
ATOM 1148 C C . ASP A 1 142 ? -2.998 -11.652 -4.783 1.00 98.00 142 ASP A C 1
ATOM 1150 O O . ASP A 1 142 ? -2.481 -10.682 -4.223 1.00 98.00 142 ASP A O 1
ATOM 1154 N N . CYS A 1 143 ? -2.881 -11.853 -6.102 1.00 97.81 143 CYS A N 1
ATOM 1155 C CA . CYS A 1 143 ? -2.176 -10.927 -6.986 1.00 97.81 143 CYS A CA 1
ATOM 1156 C C . CYS A 1 143 ? -2.853 -9.549 -6.980 1.00 97.81 143 CYS A C 1
ATOM 1158 O O . CYS A 1 143 ? -2.185 -8.534 -6.766 1.00 97.81 143 CYS A O 1
ATOM 1160 N N . VAL A 1 144 ? -4.185 -9.506 -7.115 1.00 98.25 144 VAL A N 1
ATOM 1161 C CA . VAL A 1 144 ? -4.945 -8.249 -7.041 1.00 98.25 144 VAL A CA 1
ATOM 1162 C C . VAL A 1 144 ? -4.778 -7.573 -5.686 1.00 98.25 144 VAL A C 1
ATOM 1164 O O . VAL A 1 144 ? -4.535 -6.371 -5.650 1.00 98.25 144 VAL A O 1
ATOM 1167 N N . ARG A 1 145 ? -4.897 -8.306 -4.572 1.00 97.88 145 ARG A N 1
ATOM 1168 C CA . ARG A 1 145 ? -4.738 -7.751 -3.217 1.00 97.88 145 ARG A CA 1
ATOM 1169 C C . ARG A 1 145 ? -3.362 -7.126 -3.037 1.00 97.88 145 ARG A C 1
ATOM 1171 O O . ARG A 1 145 ? -3.269 -5.994 -2.566 1.00 97.88 145 ARG A O 1
ATOM 1178 N N . SER A 1 146 ? -2.316 -7.824 -3.476 1.00 97.88 146 SER A N 1
ATOM 1179 C CA . SER A 1 146 ? -0.946 -7.314 -3.430 1.00 97.88 146 SER A CA 1
ATOM 1180 C C . SER A 1 146 ? -0.787 -6.027 -4.249 1.00 97.88 146 SER A C 1
ATOM 1182 O O . SER A 1 146 ? -0.282 -5.027 -3.736 1.00 97.88 146 SER A O 1
ATOM 1184 N N . LEU A 1 147 ? -1.272 -6.002 -5.495 1.00 98.06 147 LEU A N 1
ATOM 1185 C CA . LEU A 1 147 ? -1.186 -4.817 -6.356 1.00 98.06 147 LEU A CA 1
ATOM 1186 C C . LEU A 1 147 ? -2.021 -3.645 -5.831 1.00 98.06 147 LEU A C 1
ATOM 1188 O O . LEU A 1 147 ? -1.545 -2.513 -5.829 1.00 98.06 147 LEU A O 1
ATOM 1192 N N . VAL A 1 148 ? -3.241 -3.896 -5.353 1.00 97.81 148 VAL A N 1
ATOM 1193 C CA . VAL A 1 148 ? -4.119 -2.867 -4.775 1.00 97.81 148 VAL A CA 1
ATOM 1194 C C . VAL A 1 148 ? -3.485 -2.260 -3.526 1.00 97.81 148 VAL A C 1
ATOM 1196 O O . VAL A 1 148 ? -3.467 -1.038 -3.410 1.00 97.81 148 VAL A O 1
ATOM 1199 N N . SER A 1 149 ? -2.901 -3.078 -2.646 1.00 96.69 149 SER A N 1
ATOM 1200 C CA . SER A 1 149 ? -2.180 -2.600 -1.461 1.00 96.69 149 SER A CA 1
ATOM 1201 C C . SER A 1 149 ? -0.992 -1.705 -1.837 1.00 96.69 149 SER A C 1
ATOM 1203 O O . SER A 1 149 ? -0.817 -0.621 -1.281 1.00 96.69 149 SER A O 1
ATOM 1205 N N . GLN A 1 150 ? -0.206 -2.085 -2.850 1.00 97.31 150 GLN A N 1
ATOM 1206 C CA . GLN A 1 150 ? 0.897 -1.248 -3.333 1.00 97.31 150 GLN A CA 1
ATOM 1207 C C . GLN A 1 150 ? 0.401 0.055 -3.979 1.00 97.31 150 GLN A C 1
ATOM 1209 O O . GLN A 1 150 ? 0.929 1.126 -3.679 1.00 97.31 150 GLN A O 1
ATOM 1214 N N . LEU A 1 151 ? -0.647 -0.008 -4.807 1.00 96.44 151 LEU A N 1
ATOM 1215 C CA . LEU A 1 151 ? -1.277 1.170 -5.410 1.00 96.44 151 LEU A CA 1
ATOM 1216 C C . LEU A 1 151 ? -1.885 2.106 -4.354 1.00 96.44 151 LEU A C 1
ATOM 1218 O O . LEU A 1 151 ? -1.869 3.322 -4.541 1.00 96.44 151 LEU A O 1
ATOM 1222 N N . GLU A 1 152 ? -2.414 1.575 -3.253 1.00 94.81 152 GLU A N 1
ATOM 1223 C CA . GLU A 1 152 ? -2.942 2.367 -2.140 1.00 94.81 152 GLU A CA 1
ATOM 1224 C C . GLU A 1 152 ? -1.818 3.120 -1.426 1.00 94.81 152 GLU A C 1
ATOM 1226 O O . GLU A 1 152 ? -1.911 4.333 -1.219 1.00 94.81 152 GLU A O 1
ATOM 1231 N N . ARG A 1 153 ? -0.703 2.437 -1.147 1.00 93.62 153 ARG A N 1
ATOM 1232 C CA . ARG A 1 153 ? 0.500 3.065 -0.582 1.00 93.62 153 ARG A CA 1
ATOM 1233 C C . ARG A 1 153 ? 1.057 4.151 -1.500 1.00 93.62 153 ARG A C 1
ATOM 1235 O O . ARG A 1 153 ? 1.439 5.212 -1.020 1.00 93.62 153 ARG A O 1
ATOM 1242 N N . MET A 1 154 ? 0.989 3.951 -2.816 1.00 94.12 154 MET A N 1
ATOM 1243 C CA . MET A 1 154 ? 1.351 4.946 -3.834 1.00 94.12 154 MET A CA 1
ATOM 1244 C C . MET A 1 154 ? 0.341 6.096 -3.997 1.00 94.12 154 MET A C 1
ATOM 1246 O O . MET A 1 154 ? 0.562 6.981 -4.824 1.00 94.12 154 MET A O 1
ATOM 1250 N N . ASN A 1 155 ? -0.760 6.126 -3.237 1.00 92.56 155 ASN A N 1
ATOM 1251 C CA . ASN A 1 155 ? -1.865 7.077 -3.416 1.00 92.56 155 ASN A CA 1
ATOM 1252 C C . ASN A 1 155 ? -2.521 7.036 -4.799 1.00 92.56 155 ASN A C 1
ATOM 1254 O O . ASN A 1 155 ? -3.025 8.055 -5.263 1.00 92.56 155 ASN A O 1
ATOM 1258 N N . CYS A 1 156 ? -2.527 5.888 -5.468 1.00 93.44 156 CYS A N 1
ATOM 1259 C CA . CYS A 1 156 ? -3.218 5.702 -6.744 1.00 93.44 156 CYS A CA 1
ATOM 1260 C C . CYS A 1 156 ? -4.656 5.192 -6.548 1.00 93.44 156 CYS A C 1
ATOM 1262 O O . CYS A 1 156 ? -5.527 5.429 -7.388 1.00 93.44 156 CYS A O 1
ATOM 1264 N N . VAL A 1 157 ? -4.928 4.514 -5.430 1.00 94.88 157 VAL A N 1
ATOM 1265 C CA . VAL A 1 157 ? -6.267 4.054 -5.033 1.00 94.88 157 VAL A CA 1
ATOM 1266 C C . VAL A 1 157 ? -6.526 4.359 -3.559 1.00 94.88 157 VAL A C 1
ATOM 1268 O O . VAL A 1 157 ? -5.600 4.632 -2.802 1.00 94.88 157 VAL A O 1
ATOM 1271 N N . THR A 1 158 ? -7.792 4.339 -3.151 1.00 93.81 158 THR A N 1
ATOM 1272 C CA . THR A 1 158 ? -8.191 4.492 -1.747 1.00 93.81 158 THR A CA 1
ATOM 1273 C C . THR A 1 158 ? -9.289 3.498 -1.397 1.00 93.81 158 THR A C 1
ATOM 1275 O O . THR A 1 158 ? -10.208 3.283 -2.203 1.00 93.81 158 THR A O 1
ATOM 1278 N N . ALA A 1 159 ? -9.193 2.896 -0.212 1.00 93.75 159 ALA A N 1
ATOM 1279 C CA . ALA A 1 159 ? -10.269 2.099 0.349 1.00 93.75 159 ALA A CA 1
ATOM 1280 C C . ALA A 1 159 ? -11.542 2.935 0.578 1.00 93.75 159 ALA A C 1
ATOM 1282 O O . ALA A 1 159 ? -11.532 4.107 0.958 1.00 93.75 159 ALA A O 1
ATOM 1283 N N . GLN A 1 160 ? -12.674 2.292 0.351 1.00 91.50 160 GLN A N 1
ATOM 1284 C CA . GLN A 1 160 ? -14.020 2.728 0.671 1.00 91.50 160 GLN A CA 1
ATOM 1285 C C . GLN A 1 160 ? -14.646 1.703 1.620 1.00 91.50 160 GLN A C 1
ATOM 1287 O O . GLN A 1 160 ? -14.162 0.577 1.758 1.00 91.50 160 GLN A O 1
ATOM 1292 N N . GLY A 1 161 ? -15.756 2.078 2.260 1.00 85.69 161 GLY A N 1
ATOM 1293 C CA . GLY A 1 161 ? -16.491 1.170 3.140 1.00 85.69 161 GLY A CA 1
ATOM 1294 C C . GLY A 1 161 ? -16.805 -0.177 2.473 1.00 85.69 161 GLY A C 1
ATOM 1295 O O . GLY A 1 161 ? -17.131 -0.239 1.283 1.00 85.69 161 GLY A O 1
ATOM 1296 N N . GLY A 1 162 ? -16.700 -1.256 3.252 1.00 89.50 162 GLY A N 1
ATOM 1297 C CA . GLY A 1 162 ? -16.984 -2.618 2.791 1.00 89.50 162 GLY A CA 1
ATOM 1298 C C . GLY A 1 162 ? -15.889 -3.251 1.923 1.00 89.50 162 GLY A C 1
ATOM 1299 O O . GLY A 1 162 ? -16.211 -4.070 1.065 1.00 89.50 162 GLY A O 1
ATOM 1300 N N . GLY A 1 163 ? -14.618 -2.861 2.096 1.00 92.44 163 GLY A N 1
ATOM 1301 C CA . GLY A 1 163 ? -13.477 -3.490 1.411 1.00 92.44 163 GLY A CA 1
ATOM 1302 C C . GLY A 1 163 ? -13.439 -3.242 -0.100 1.00 92.44 163 GLY A C 1
ATOM 1303 O O . GLY A 1 163 ? -12.987 -4.091 -0.870 1.00 92.44 163 GLY A O 1
ATOM 1304 N N . ARG A 1 164 ? -13.984 -2.106 -0.548 1.00 96.06 164 ARG A N 1
ATOM 1305 C CA . ARG A 1 164 ? -14.006 -1.695 -1.961 1.00 96.06 164 ARG A CA 1
ATOM 1306 C C . ARG A 1 164 ? -12.965 -0.612 -2.182 1.00 96.06 164 ARG A C 1
ATOM 1308 O O . ARG A 1 164 ? -12.758 0.202 -1.301 1.00 96.06 164 ARG A O 1
ATOM 1315 N N . TYR A 1 165 ? -12.387 -0.530 -3.368 1.00 96.94 165 TYR A N 1
ATOM 1316 C CA . TYR A 1 165 ? -11.387 0.482 -3.707 1.00 96.94 165 TYR A CA 1
ATOM 1317 C C . TYR A 1 165 ? -11.870 1.355 -4.852 1.00 96.94 165 TYR A C 1
ATOM 1319 O O . TYR A 1 165 ? -12.707 0.918 -5.635 1.00 96.94 165 TYR A O 1
ATOM 1327 N N . ARG A 1 166 ? -11.343 2.575 -4.965 1.00 95.69 166 ARG A N 1
ATOM 1328 C CA . ARG A 1 166 ? -11.543 3.470 -6.116 1.00 95.69 166 ARG A CA 1
ATOM 1329 C C . ARG A 1 166 ? -10.227 4.154 -6.468 1.00 95.69 166 ARG A C 1
ATOM 1331 O O . ARG A 1 166 ? -9.447 4.453 -5.566 1.00 95.69 166 ARG A O 1
ATOM 1338 N N . THR A 1 167 ? -9.995 4.455 -7.745 1.00 92.69 167 THR A N 1
ATOM 1339 C CA . THR A 1 167 ? -8.847 5.288 -8.128 1.00 92.69 167 THR A CA 1
ATOM 1340 C C . THR A 1 167 ? -8.968 6.699 -7.579 1.00 92.69 167 THR A C 1
ATOM 1342 O O . THR A 1 167 ? -10.042 7.307 -7.612 1.00 92.69 167 THR A O 1
ATOM 1345 N N . VAL A 1 168 ? -7.834 7.250 -7.180 1.00 89.19 168 VAL A N 1
ATOM 1346 C CA . VAL A 1 168 ? -7.653 8.667 -6.873 1.00 89.19 168 VAL A CA 1
ATOM 1347 C C . VAL A 1 168 ? -6.584 9.225 -7.806 1.00 89.19 168 VAL A C 1
ATOM 1349 O O . VAL A 1 168 ? -5.779 8.473 -8.343 1.00 89.19 168 VAL A O 1
ATOM 1352 N N . CYS A 1 169 ? -6.587 10.538 -8.039 1.00 76.38 169 CYS A N 1
ATOM 1353 C CA . CYS A 1 169 ? -5.499 11.168 -8.782 1.00 76.38 169 CYS A CA 1
ATOM 1354 C C . CYS A 1 169 ? -4.237 11.108 -7.907 1.00 76.38 169 CYS A C 1
ATOM 1356 O O . CYS A 1 169 ? -4.231 11.755 -6.851 1.00 76.38 169 CYS A O 1
ATOM 1358 N N . PRO A 1 170 ? -3.210 10.331 -8.286 1.00 67.56 170 PRO A N 1
ATOM 1359 C CA . PRO A 1 170 ? -2.018 10.223 -7.473 1.00 67.56 170 PRO A CA 1
ATOM 1360 C C . PRO A 1 170 ? -1.225 11.523 -7.500 1.00 67.56 17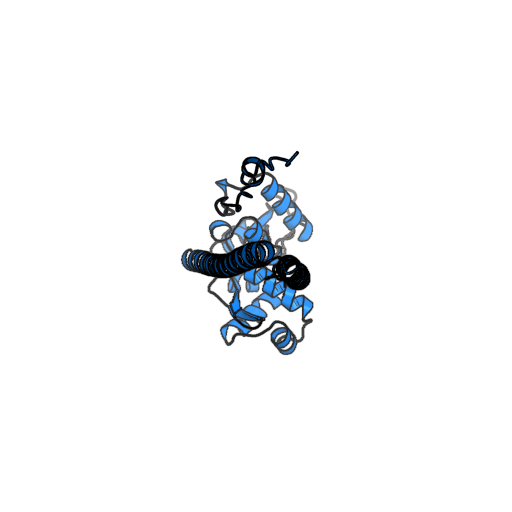0 PRO A C 1
ATOM 1362 O O . PRO A 1 170 ? -1.327 12.333 -8.422 1.00 67.56 170 PRO A O 1
ATOM 1365 N N . ALA A 1 171 ? -0.376 11.681 -6.488 1.00 59.62 171 ALA A N 1
ATOM 1366 C CA . ALA A 1 171 ? 0.753 12.605 -6.536 1.00 59.62 171 ALA A CA 1
ATOM 1367 C C . ALA A 1 171 ? 0.419 14.106 -6.656 1.00 59.62 171 ALA A C 1
ATOM 1369 O O . ALA A 1 171 ? 1.265 14.890 -7.085 1.00 59.62 171 ALA A O 1
ATOM 1370 N N . THR A 1 172 ? -0.770 14.553 -6.245 1.00 63.38 172 THR A N 1
ATOM 1371 C CA . THR A 1 172 ? -0.974 15.986 -5.989 1.00 63.38 172 THR A CA 1
ATOM 1372 C C . THR A 1 172 ? -0.746 16.269 -4.510 1.00 63.38 172 THR A C 1
ATOM 1374 O O . THR A 1 172 ? -1.142 15.490 -3.646 1.00 63.38 172 THR A O 1
ATOM 1377 N N . ALA A 1 173 ? -0.174 17.430 -4.180 1.00 62.31 173 ALA A N 1
ATOM 1378 C CA . ALA A 1 173 ? -0.129 17.888 -2.787 1.00 62.31 173 ALA A CA 1
ATOM 1379 C C . ALA A 1 173 ? -1.531 17.854 -2.140 1.00 62.31 173 ALA A C 1
ATOM 1381 O O . ALA A 1 173 ? -1.669 17.574 -0.953 1.00 62.31 173 ALA A O 1
ATOM 1382 N N . LYS A 1 174 ? -2.577 18.063 -2.954 1.00 67.50 174 LYS A N 1
ATOM 1383 C CA . LYS A 1 174 ? -3.979 17.931 -2.560 1.00 67.50 174 LYS A CA 1
ATOM 1384 C C . LYS A 1 174 ? -4.356 16.497 -2.172 1.00 67.50 174 LYS A C 1
ATOM 1386 O O . LYS A 1 174 ? -4.897 16.320 -1.091 1.00 67.50 174 LYS A O 1
ATOM 1391 N N . SER A 1 175 ? -4.059 15.488 -2.993 1.00 67.19 175 SER A N 1
ATOM 1392 C CA . SER A 1 175 ? -4.387 14.088 -2.680 1.00 67.19 175 SER A CA 1
ATOM 1393 C C . SER A 1 175 ? -3.642 13.595 -1.439 1.00 67.19 175 SER A C 1
ATOM 1395 O O . SER A 1 175 ? -4.238 12.934 -0.591 1.00 67.19 175 SER A O 1
ATOM 1397 N N . THR A 1 176 ? -2.373 13.982 -1.275 1.00 67.75 176 THR A N 1
ATOM 1398 C CA . THR A 1 176 ? -1.608 13.691 -0.054 1.00 67.75 176 THR A CA 1
ATOM 1399 C C . THR A 1 176 ? -2.240 14.365 1.167 1.00 67.75 176 THR A C 1
ATOM 1401 O O . THR A 1 176 ? -2.456 13.702 2.181 1.00 67.75 176 THR A O 1
ATOM 1404 N N . ALA A 1 177 ? -2.602 15.650 1.075 1.00 70.44 177 ALA A N 1
ATOM 1405 C CA . ALA A 1 177 ? -3.263 16.372 2.163 1.00 70.44 177 ALA A CA 1
ATOM 1406 C C . ALA A 1 177 ? -4.642 15.787 2.507 1.00 70.44 177 ALA A C 1
ATOM 1408 O O . ALA A 1 177 ? -4.984 15.667 3.682 1.00 70.44 177 ALA A O 1
ATOM 1409 N N . ASP A 1 178 ? -5.426 15.394 1.504 1.00 73.00 178 ASP A N 1
ATOM 1410 C CA . ASP A 1 178 ? -6.740 14.786 1.701 1.00 73.00 178 ASP A CA 1
ATOM 1411 C C . ASP A 1 178 ? -6.621 13.405 2.368 1.00 73.00 178 ASP A C 1
ATOM 1413 O O . ASP A 1 178 ? -7.402 13.111 3.275 1.00 73.00 178 ASP A O 1
ATOM 1417 N N . ARG A 1 179 ? -5.597 12.603 2.031 1.00 71.94 179 ARG A N 1
ATOM 1418 C CA . ARG A 1 179 ? -5.290 11.349 2.743 1.00 71.94 179 ARG A CA 1
ATOM 1419 C C . ARG A 1 179 ? -4.910 11.596 4.199 1.00 71.94 179 ARG A C 1
ATOM 1421 O O . ARG A 1 179 ? -5.456 10.940 5.081 1.00 71.94 179 ARG A O 1
ATOM 1428 N N . VAL A 1 180 ? -3.998 12.536 4.457 1.00 76.19 180 VAL A N 1
ATOM 1429 C CA . VAL A 1 180 ? -3.582 12.885 5.827 1.00 76.19 180 VAL A CA 1
ATOM 1430 C C . VAL A 1 180 ? -4.791 13.340 6.650 1.00 76.19 180 VAL A C 1
ATOM 1432 O O . VAL A 1 180 ? -4.980 12.878 7.770 1.00 76.19 180 VAL A O 1
ATOM 1435 N N . ARG A 1 181 ? -5.675 14.165 6.072 1.00 78.19 181 ARG A N 1
ATOM 1436 C CA . ARG A 1 181 ? -6.932 14.580 6.717 1.00 78.19 181 ARG A CA 1
ATOM 1437 C C . ARG A 1 181 ? -7.876 13.415 6.988 1.00 78.19 181 ARG A C 1
ATOM 1439 O O . ARG A 1 181 ? -8.530 13.413 8.026 1.00 78.19 181 ARG A O 1
ATOM 1446 N N . LEU A 1 182 ? -8.009 12.474 6.053 1.00 76.75 182 LEU A N 1
ATOM 1447 C CA . LEU A 1 182 ? -8.885 11.317 6.229 1.00 76.75 182 LEU A CA 1
ATOM 1448 C C . LEU A 1 182 ? -8.373 10.409 7.350 1.00 76.75 182 LEU A C 1
ATOM 1450 O O . LEU A 1 182 ? -9.158 10.053 8.224 1.00 76.75 182 LEU A O 1
ATOM 1454 N N . ARG A 1 183 ? -7.067 10.114 7.362 1.00 78.44 183 ARG A N 1
ATOM 1455 C CA . ARG A 1 183 ? -6.424 9.334 8.426 1.00 78.44 183 ARG A CA 1
ATOM 1456 C C . ARG A 1 183 ? -6.601 10.009 9.784 1.00 78.44 183 ARG A C 1
ATOM 1458 O O . ARG A 1 183 ? -7.091 9.381 10.710 1.00 78.44 183 ARG A O 1
ATOM 1465 N N . TRP A 1 184 ? -6.341 11.312 9.865 1.00 79.06 184 TRP A N 1
ATOM 1466 C CA . TRP A 1 184 ? -6.553 12.080 11.092 1.00 79.06 184 TRP A CA 1
ATOM 1467 C C . TRP A 1 184 ? -8.008 12.029 11.578 1.00 79.06 184 TRP A C 1
ATOM 1469 O O . TRP A 1 184 ? -8.263 11.859 12.765 1.00 79.06 184 TRP A O 1
ATOM 1479 N N . LYS A 1 185 ? -8.993 12.113 10.672 1.00 81.38 185 LYS A N 1
ATOM 1480 C CA . LYS A 1 185 ? -10.411 11.943 11.038 1.00 81.38 185 LYS A CA 1
ATOM 1481 C C . LYS A 1 185 ? -10.718 10.543 11.571 1.00 81.38 185 LYS A C 1
ATOM 1483 O O . LYS A 1 185 ? -11.537 10.426 12.477 1.00 81.38 185 LYS A O 1
ATOM 1488 N N . GLN A 1 186 ? -10.107 9.502 11.005 1.00 80.56 186 GLN A N 1
ATOM 1489 C CA . GLN A 1 186 ? -10.258 8.125 11.485 1.00 80.56 186 GLN A CA 1
ATOM 1490 C C . GLN A 1 186 ? -9.634 7.961 12.872 1.00 80.56 186 GLN A C 1
ATOM 1492 O O . GLN A 1 186 ? -10.306 7.473 13.771 1.00 80.56 186 GLN A O 1
ATOM 1497 N N . GLU A 1 187 ? -8.412 8.452 13.076 1.00 83.50 187 GLU A N 1
ATOM 1498 C CA . GLU A 1 187 ? -7.738 8.460 14.381 1.00 83.50 187 GLU A CA 1
ATOM 1499 C C . GLU A 1 187 ? -8.554 9.224 15.430 1.00 83.50 187 GLU A C 1
ATOM 1501 O O . GLU A 1 187 ? -8.755 8.734 16.536 1.00 83.50 187 GLU A O 1
ATOM 1506 N N . GLN A 1 188 ? -9.109 10.388 15.077 1.00 85.88 188 GLN A N 1
ATOM 1507 C CA . GLN A 1 188 ? -10.007 11.130 15.963 1.00 85.88 188 GLN A CA 1
ATOM 1508 C C . GLN A 1 188 ? -11.292 10.366 16.293 1.00 85.88 188 GLN A C 1
ATOM 1510 O O . GLN A 1 188 ? -11.794 10.483 17.409 1.00 85.88 188 GLN A O 1
ATOM 1515 N N . ALA A 1 189 ? -11.846 9.615 15.339 1.00 81.94 189 ALA A N 1
ATOM 1516 C CA . ALA A 1 189 ? -13.032 8.799 15.573 1.00 81.94 189 ALA A CA 1
ATOM 1517 C C . ALA A 1 189 ? -12.723 7.620 16.508 1.00 81.94 189 ALA A C 1
ATOM 1519 O O . ALA A 1 189 ? -13.469 7.400 17.457 1.00 81.94 189 ALA A O 1
ATOM 1520 N N . VAL A 1 190 ? -11.601 6.925 16.288 1.00 83.00 190 VAL A N 1
ATOM 1521 C CA . VAL A 1 190 ? -11.117 5.850 17.170 1.00 83.00 190 VAL A CA 1
ATOM 1522 C C . VAL A 1 190 ? -10.858 6.391 18.572 1.00 83.00 190 VAL A C 1
ATOM 1524 O O . VAL A 1 190 ? -11.364 5.839 19.543 1.00 83.00 190 VAL A O 1
ATOM 1527 N N . ARG A 1 191 ? -10.150 7.520 18.684 1.00 86.12 191 ARG A N 1
ATOM 1528 C CA . ARG A 1 191 ? -9.879 8.173 19.968 1.00 86.12 191 ARG A CA 1
ATOM 1529 C C . ARG A 1 191 ? -11.164 8.537 20.706 1.00 86.12 191 ARG A C 1
ATOM 1531 O O . ARG A 1 191 ? -11.267 8.253 21.891 1.00 86.12 191 ARG A O 1
ATOM 1538 N N . ARG A 1 192 ? -12.151 9.118 20.018 1.00 89.94 192 ARG A N 1
ATOM 1539 C CA . ARG A 1 192 ? -13.447 9.446 20.628 1.00 89.94 192 ARG A CA 1
ATOM 1540 C C . ARG A 1 192 ? -14.180 8.195 21.110 1.00 89.94 192 ARG A C 1
ATOM 1542 O O . ARG A 1 192 ? -14.674 8.191 22.226 1.00 89.94 192 ARG A O 1
ATOM 1549 N N . SER A 1 193 ? -14.207 7.138 20.298 1.00 87.56 193 SER A N 1
ATOM 1550 C CA . SER A 1 193 ? -14.817 5.857 20.677 1.00 87.56 193 SER A CA 1
ATOM 1551 C C . SER A 1 193 ? -14.144 5.254 21.914 1.00 87.56 193 SER A C 1
ATOM 1553 O O . SER A 1 193 ? -14.820 4.720 22.791 1.00 87.56 193 SER A O 1
ATOM 1555 N N . LEU A 1 194 ? -12.814 5.355 22.003 1.00 87.50 194 LEU A N 1
ATOM 1556 C CA . LEU A 1 194 ? -12.051 4.903 23.162 1.00 87.50 194 LEU A CA 1
ATOM 1557 C C . LEU A 1 194 ? -12.346 5.763 24.399 1.00 87.50 194 LEU A C 1
ATOM 1559 O O . LEU A 1 194 ? -12.555 5.222 25.478 1.00 87.50 194 LEU A O 1
ATOM 1563 N N . GLU A 1 195 ? -12.405 7.088 24.248 1.00 91.88 195 GLU A N 1
ATOM 1564 C CA . GLU A 1 195 ? -12.766 8.021 25.323 1.00 91.88 195 GLU A CA 1
ATOM 1565 C C . GLU A 1 195 ? -14.191 7.762 25.847 1.00 91.88 195 GLU A C 1
ATOM 1567 O O . GLU A 1 195 ? -14.396 7.753 27.060 1.00 91.88 195 GLU A O 1
ATOM 1572 N N . GLU A 1 196 ? -15.155 7.484 24.962 1.00 91.88 196 GLU A N 1
ATOM 1573 C CA . GLU A 1 196 ? -16.526 7.087 25.320 1.00 91.88 196 GLU A CA 1
ATOM 1574 C C . GLU A 1 196 ? -16.530 5.764 26.102 1.00 91.88 196 GLU A C 1
ATOM 1576 O O . GLU A 1 196 ? -17.053 5.715 27.216 1.00 91.88 196 GLU A O 1
ATOM 1581 N N . THR A 1 197 ? -15.842 4.736 25.594 1.00 88.12 197 THR A N 1
ATOM 1582 C CA . THR A 1 197 ? -15.728 3.420 26.253 1.00 88.12 197 THR A CA 1
ATOM 1583 C C . THR A 1 197 ? -15.082 3.531 27.638 1.00 88.12 197 THR A C 1
ATOM 1585 O O . THR A 1 197 ? -15.567 2.967 28.618 1.00 88.12 197 THR A O 1
ATOM 1588 N N . LEU A 1 198 ? -13.997 4.305 27.757 1.00 90.12 198 LEU A N 1
ATOM 1589 C CA . LEU A 1 198 ? -13.331 4.555 29.036 1.00 90.12 198 LEU A CA 1
ATOM 1590 C C . LEU A 1 198 ? -14.223 5.341 29.997 1.00 90.12 198 LEU A C 1
ATOM 1592 O O . LEU A 1 198 ? -14.170 5.110 31.206 1.00 90.12 198 LEU A O 1
ATOM 1596 N N . SER A 1 199 ? -15.037 6.266 29.486 1.00 93.62 199 SER A N 1
ATOM 1597 C CA . SER A 1 199 ? -15.981 7.012 30.311 1.00 93.62 199 SER A CA 1
ATOM 1598 C C . SER A 1 199 ? -17.089 6.113 30.865 1.00 93.62 199 SER A C 1
ATOM 1600 O O . SER A 1 199 ? -17.401 6.216 32.051 1.00 93.62 199 SER A O 1
ATOM 1602 N N . GLU A 1 200 ? -17.650 5.221 30.046 1.00 92.00 200 GLU A N 1
ATOM 1603 C CA . GLU A 1 200 ? -18.653 4.231 30.467 1.00 92.00 200 GLU A CA 1
ATOM 1604 C C . GLU A 1 200 ? -18.079 3.241 31.488 1.00 92.00 200 GLU A C 1
ATOM 1606 O O . GLU A 1 200 ? -18.704 2.950 32.514 1.00 92.00 200 GLU A O 1
ATOM 1611 N N . PHE A 1 201 ? -16.850 2.772 31.257 1.00 91.56 201 PHE A N 1
ATOM 1612 C CA . PHE A 1 201 ? -16.149 1.893 32.187 1.00 91.56 201 PHE A CA 1
ATOM 1613 C C . PHE A 1 201 ? -15.914 2.571 33.542 1.00 91.56 201 PHE A C 1
A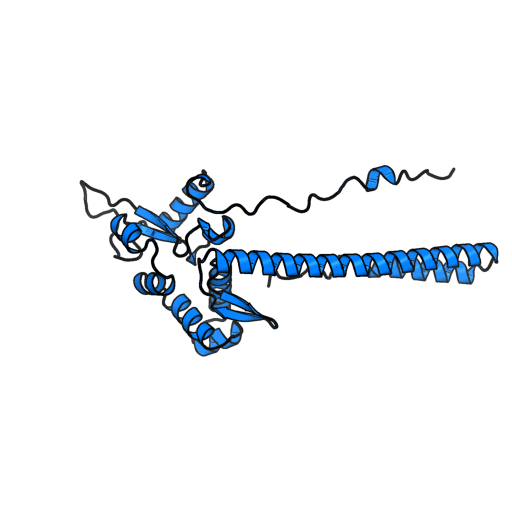TOM 1615 O O . PHE A 1 201 ? -16.237 2.000 34.585 1.00 91.56 201 PHE A O 1
ATOM 1622 N N . ARG A 1 202 ? -15.424 3.820 33.543 1.00 94.19 202 ARG A N 1
ATOM 1623 C CA . ARG A 1 202 ? -15.244 4.615 34.770 1.00 94.19 202 ARG A CA 1
ATOM 1624 C C . ARG A 1 202 ? -16.556 4.790 35.524 1.00 94.19 202 ARG A C 1
ATOM 1626 O O . ARG A 1 202 ? -16.580 4.568 36.729 1.00 94.19 202 ARG A O 1
ATOM 1633 N N . GLN A 1 203 ? -17.639 5.134 34.827 1.00 95.62 203 GLN A N 1
ATOM 1634 C CA . GLN A 1 203 ? -18.954 5.282 35.447 1.00 95.62 203 GLN A CA 1
ATOM 1635 C C . GLN A 1 203 ? -19.424 3.973 36.094 1.00 95.62 203 GLN A C 1
ATOM 1637 O O . GLN A 1 203 ? -19.878 3.984 37.236 1.00 95.62 203 GLN A O 1
ATOM 1642 N N . THR A 1 204 ? -19.256 2.847 35.398 1.00 93.69 204 THR A N 1
ATOM 1643 C CA . THR A 1 204 ? -19.625 1.519 35.909 1.00 93.69 204 THR A CA 1
ATOM 1644 C C . THR A 1 204 ? -18.837 1.159 37.170 1.00 93.69 204 THR A C 1
ATOM 1646 O O . THR A 1 204 ? -19.418 0.665 38.136 1.00 93.69 204 THR A O 1
ATOM 1649 N N . LEU A 1 205 ? -17.529 1.440 37.193 1.00 93.81 205 LEU A N 1
ATOM 1650 C CA . LEU A 1 205 ? -16.698 1.223 38.377 1.00 93.81 205 LEU A CA 1
ATOM 1651 C C . LEU A 1 205 ? -17.119 2.116 39.544 1.00 93.81 205 LEU A C 1
ATOM 1653 O O . LEU A 1 205 ? -17.249 1.615 40.656 1.00 93.81 205 LEU A O 1
ATOM 1657 N N . THR A 1 206 ? -17.357 3.409 39.309 1.00 95.38 206 THR A N 1
ATOM 1658 C CA . THR A 1 206 ? -17.801 4.334 40.361 1.00 95.38 206 THR A CA 1
ATOM 1659 C C . THR A 1 206 ? -19.121 3.876 40.973 1.00 95.38 206 THR A C 1
ATOM 1661 O O . THR A 1 206 ? -19.187 3.691 42.181 1.00 95.38 206 THR A O 1
ATOM 1664 N N . THR A 1 207 ? -20.136 3.585 40.155 1.00 95.38 207 THR A N 1
ATOM 1665 C CA . THR A 1 207 ? -21.429 3.100 40.662 1.00 95.38 207 THR A CA 1
ATOM 1666 C C . THR A 1 207 ? -21.293 1.772 41.405 1.00 95.38 207 THR A C 1
ATOM 1668 O O . THR A 1 207 ? -21.886 1.604 42.465 1.00 95.38 207 THR A O 1
ATOM 1671 N N . GLY A 1 208 ? -20.489 0.833 40.897 1.00 94.12 208 GLY A N 1
ATOM 1672 C CA . GLY A 1 208 ? -20.278 -0.439 41.584 1.00 94.12 208 GLY A CA 1
ATOM 1673 C C . GLY A 1 208 ? -19.518 -0.300 42.910 1.00 94.12 208 GLY A C 1
ATOM 1674 O O . GLY A 1 208 ? -19.785 -1.062 43.836 1.00 94.12 208 GLY A O 1
ATOM 1675 N N . LEU A 1 209 ? -18.608 0.673 43.033 1.00 95.31 209 LEU A N 1
ATOM 1676 C CA . LEU A 1 209 ? -17.937 0.991 44.298 1.00 95.31 209 LEU A CA 1
ATOM 1677 C C . LEU A 1 209 ? -18.899 1.638 45.305 1.00 95.31 209 LEU A C 1
ATOM 1679 O O . LEU A 1 209 ? -18.898 1.228 46.463 1.00 95.31 209 LEU A O 1
ATOM 1683 N N . ASP A 1 210 ? -19.758 2.561 44.865 1.00 95.06 210 ASP A N 1
ATOM 1684 C CA . ASP A 1 210 ? -20.787 3.180 45.715 1.00 95.06 210 ASP A CA 1
ATOM 1685 C C . ASP A 1 210 ? -21.805 2.132 46.226 1.00 95.06 210 ASP A C 1
ATOM 1687 O O . ASP A 1 210 ? -22.207 2.135 47.396 1.00 95.06 210 ASP A O 1
ATOM 1691 N N . GLU A 1 211 ? -22.206 1.183 45.366 1.00 95.19 211 GLU A N 1
ATOM 1692 C CA . GLU A 1 211 ? -23.049 0.036 45.744 1.00 95.19 211 GLU A CA 1
ATOM 1693 C C . GLU A 1 211 ? -22.346 -0.879 46.761 1.00 95.19 211 GLU A C 1
ATOM 1695 O O . GLU A 1 211 ? -22.965 -1.356 47.719 1.00 95.19 211 GLU A O 1
ATOM 1700 N N . LEU A 1 212 ? -21.046 -1.125 46.576 1.00 94.12 212 LEU A N 1
ATOM 1701 C CA . LEU A 1 212 ? -20.250 -1.943 47.486 1.00 94.12 212 LEU A CA 1
ATOM 1702 C C . LEU A 1 212 ? -20.126 -1.287 48.869 1.00 94.12 212 LEU A C 1
ATOM 1704 O O . LEU A 1 212 ? -20.288 -1.964 49.881 1.00 94.12 212 LEU A O 1
ATOM 1708 N N . GLU A 1 213 ? -19.881 0.022 48.923 1.00 97.00 213 GLU A N 1
ATOM 1709 C CA . GLU A 1 213 ? -19.844 0.783 50.176 1.00 97.00 213 GLU A CA 1
ATOM 1710 C C . GLU A 1 213 ? -21.192 0.696 50.907 1.00 97.00 213 GLU A C 1
ATOM 1712 O O . GLU A 1 213 ? -21.244 0.285 52.067 1.00 97.00 213 GLU A O 1
ATOM 1717 N N . SER A 1 214 ? -22.294 0.940 50.194 1.00 95.31 214 SER A N 1
ATOM 1718 C CA . SER A 1 214 ? -23.651 0.878 50.756 1.00 95.31 214 SER A CA 1
ATOM 1719 C C . SER A 1 214 ? -24.012 -0.513 51.307 1.00 95.31 214 SER A C 1
ATOM 1721 O O . SER A 1 214 ? -24.640 -0.640 52.359 1.00 95.31 214 SER A O 1
ATOM 1723 N N . THR A 1 215 ? -23.622 -1.584 50.608 1.00 94.75 215 THR A N 1
ATOM 1724 C CA . THR A 1 215 ? -23.899 -2.973 51.033 1.00 94.75 215 THR A CA 1
ATOM 1725 C C . THR A 1 215 ? -23.039 -3.406 52.218 1.00 94.75 215 THR A C 1
ATOM 1727 O O . THR A 1 215 ? -23.523 -4.122 53.101 1.00 94.75 215 THR A O 1
ATOM 1730 N N . LEU A 1 216 ? -21.794 -2.924 52.294 1.00 94.25 216 LEU A N 1
ATOM 1731 C CA . LEU A 1 216 ? -20.926 -3.114 53.456 1.00 94.25 216 LEU A CA 1
ATOM 1732 C C . LEU A 1 216 ? -21.497 -2.436 54.706 1.00 94.25 216 LEU A C 1
ATOM 1734 O O . LEU A 1 216 ? -21.505 -3.052 55.772 1.00 94.25 216 LEU A O 1
ATOM 1738 N N . GLU A 1 217 ? -22.011 -1.210 54.582 1.00 95.62 217 GLU A N 1
ATOM 1739 C CA . GLU A 1 217 ? -22.674 -0.501 55.686 1.00 95.62 217 GLU A CA 1
ATOM 1740 C C . GLU A 1 217 ? -23.936 -1.229 56.177 1.00 95.62 217 GLU A C 1
ATOM 1742 O O . GLU A 1 217 ? -24.213 -1.253 57.378 1.00 95.62 217 GLU A O 1
ATOM 1747 N N . ALA A 1 218 ? -24.677 -1.869 55.267 1.00 96.38 218 ALA A N 1
ATOM 1748 C CA . ALA A 1 218 ? -25.870 -2.651 55.591 1.00 96.38 218 ALA A CA 1
ATOM 1749 C C . ALA A 1 218 ? -25.566 -4.021 56.234 1.00 96.38 218 ALA A C 1
ATOM 1751 O O . ALA A 1 218 ? -26.442 -4.605 56.876 1.00 96.38 218 ALA A O 1
ATOM 1752 N N . GLY A 1 219 ? -24.344 -4.543 56.079 1.00 96.00 219 GLY A N 1
ATOM 1753 C CA . GLY A 1 219 ? -23.943 -5.854 56.596 1.00 96.00 219 GLY A CA 1
ATOM 1754 C C . GLY A 1 219 ? -24.503 -7.052 55.814 1.00 96.00 219 GLY A C 1
ATOM 1755 O O . GLY A 1 219 ? -24.533 -8.161 56.354 1.00 96.00 219 GLY A O 1
ATOM 1756 N N . ASP A 1 220 ? -24.937 -6.855 54.565 1.00 96.56 220 ASP A N 1
ATOM 1757 C CA . ASP A 1 220 ? -25.452 -7.923 53.698 1.00 96.56 220 ASP A CA 1
ATOM 1758 C C . ASP A 1 220 ? -24.311 -8.589 52.912 1.00 96.56 220 ASP A C 1
ATOM 1760 O O . ASP A 1 220 ? -23.841 -8.099 51.883 1.00 96.56 220 ASP A O 1
ATOM 1764 N N . ARG A 1 221 ? -23.840 -9.730 53.422 1.00 96.00 221 ARG A N 1
ATOM 1765 C CA . ARG A 1 221 ? -22.706 -10.462 52.847 1.00 96.00 221 ARG A CA 1
ATOM 1766 C C . ARG A 1 221 ? -22.978 -10.976 51.431 1.00 96.00 221 ARG A C 1
ATOM 1768 O O . ARG A 1 221 ? -22.066 -10.935 50.605 1.00 96.00 221 ARG A O 1
ATOM 1775 N N . ASP A 1 222 ? -24.188 -11.456 51.163 1.00 95.00 222 ASP A N 1
ATOM 1776 C CA . ASP A 1 222 ? -24.522 -12.059 49.870 1.00 95.00 222 ASP A CA 1
ATOM 1777 C C . ASP A 1 222 ? -24.528 -10.975 48.781 1.00 95.00 222 ASP A C 1
ATOM 1779 O O . ASP A 1 222 ? -24.034 -11.179 47.669 1.00 95.00 222 ASP A O 1
ATOM 1783 N N . GLN A 1 223 ? -25.002 -9.773 49.124 1.00 93.25 223 GLN A N 1
ATOM 1784 C CA . GLN A 1 223 ? -25.023 -8.643 48.199 1.00 93.25 223 GLN A CA 1
ATOM 1785 C C . GLN A 1 223 ? -23.627 -8.056 47.923 1.00 93.25 223 GLN A C 1
ATOM 1787 O O . GLN A 1 223 ? -23.351 -7.616 46.799 1.00 93.25 223 GLN A O 1
ATOM 1792 N N . VAL A 1 224 ? -22.724 -8.100 48.908 1.00 94.69 224 VAL A N 1
ATOM 1793 C CA . VAL A 1 224 ? -21.305 -7.741 48.730 1.00 94.69 224 VAL A CA 1
ATOM 1794 C C . VAL A 1 224 ? -20.630 -8.677 47.724 1.00 94.69 224 VAL A C 1
ATOM 1796 O O . VAL A 1 224 ? -19.975 -8.206 46.792 1.00 94.69 224 VAL A O 1
ATOM 1799 N N . GLU A 1 225 ? -20.811 -9.993 47.867 1.00 95.75 225 GLU A N 1
ATOM 1800 C CA . GLU A 1 225 ? -20.211 -10.987 46.965 1.00 95.75 225 GLU A CA 1
ATOM 1801 C C . GLU A 1 225 ? -20.731 -10.830 45.527 1.00 95.75 225 GLU A C 1
ATOM 1803 O O . GLU A 1 225 ? -19.935 -10.756 44.588 1.00 95.75 225 GLU A O 1
ATOM 1808 N N . ALA A 1 226 ? -22.043 -10.635 45.360 1.00 94.69 226 ALA A N 1
ATOM 1809 C CA . ALA A 1 226 ? -22.649 -10.378 44.054 1.00 94.69 226 ALA A CA 1
ATOM 1810 C C . ALA A 1 226 ? -22.138 -9.081 43.393 1.00 94.69 226 ALA A C 1
ATOM 1812 O O . ALA A 1 226 ? -21.983 -9.005 42.172 1.00 94.69 226 ALA A O 1
ATOM 1813 N N . THR A 1 227 ? -21.872 -8.033 44.177 1.00 93.19 227 THR A N 1
ATOM 1814 C CA . THR A 1 227 ? -21.342 -6.760 43.656 1.00 93.19 227 THR A CA 1
ATOM 1815 C C . THR A 1 227 ? -19.879 -6.888 43.243 1.00 93.19 227 THR A C 1
ATOM 1817 O O . THR A 1 227 ? -19.500 -6.413 42.170 1.00 93.19 227 THR A O 1
ATOM 1820 N N . LEU A 1 228 ? -19.071 -7.607 44.026 1.00 94.12 228 LEU A N 1
ATOM 1821 C CA . LEU A 1 228 ? -17.689 -7.920 43.665 1.00 94.12 228 LEU A CA 1
ATOM 1822 C C . LEU A 1 228 ? -17.605 -8.767 42.393 1.00 94.12 228 LEU A C 1
ATOM 1824 O O . LEU A 1 228 ? -16.782 -8.471 41.528 1.00 94.12 228 LEU A O 1
ATOM 1828 N N . GLU A 1 229 ? -18.460 -9.780 42.243 1.00 94.94 229 GLU A N 1
ATOM 1829 C CA . GLU A 1 229 ? -18.494 -10.610 41.037 1.00 94.94 229 GLU A CA 1
ATOM 1830 C C . GLU A 1 229 ? -18.864 -9.784 39.794 1.00 94.94 229 GLU A C 1
ATOM 1832 O O . GLU A 1 229 ? -18.206 -9.901 38.756 1.00 94.94 229 GLU A O 1
ATOM 1837 N N . ARG A 1 230 ? -19.852 -8.882 39.904 1.00 94.44 230 ARG A N 1
ATOM 1838 C CA . ARG A 1 230 ? -20.203 -7.943 38.822 1.00 94.44 230 ARG A CA 1
ATOM 1839 C C . ARG A 1 230 ? -19.017 -7.061 38.428 1.00 94.44 230 ARG A C 1
ATOM 1841 O O . ARG A 1 230 ? -18.692 -7.002 37.247 1.00 94.44 230 ARG A O 1
ATOM 1848 N N . LEU A 1 231 ? -18.339 -6.434 39.392 1.00 93.12 231 LEU A N 1
ATOM 1849 C CA . LEU A 1 231 ? -17.163 -5.591 39.133 1.00 93.12 231 LEU A CA 1
ATOM 1850 C C . LEU A 1 231 ? -16.017 -6.374 38.479 1.00 93.12 231 LEU A C 1
ATOM 1852 O O . LEU A 1 231 ? -15.418 -5.903 37.512 1.00 93.12 231 LEU A O 1
ATOM 1856 N N . GLN A 1 232 ? -15.728 -7.583 38.967 1.00 93.56 232 GLN A N 1
ATOM 1857 C CA . GLN A 1 232 ? -14.710 -8.453 38.375 1.00 93.56 232 GLN A CA 1
ATOM 1858 C C . GLN A 1 232 ? -15.049 -8.826 36.933 1.00 93.56 232 GLN A C 1
ATOM 1860 O O . GLN A 1 232 ? -14.161 -8.826 36.079 1.00 93.56 232 GLN A O 1
ATOM 1865 N N . ASN A 1 233 ? -16.316 -9.132 36.653 1.00 91.50 233 ASN A N 1
ATOM 1866 C CA . ASN A 1 233 ? -16.761 -9.436 35.300 1.00 91.50 233 ASN A CA 1
ATOM 1867 C C . ASN A 1 233 ? -16.629 -8.217 34.387 1.00 91.50 233 ASN A C 1
ATOM 1869 O O . ASN A 1 233 ? -16.055 -8.367 33.315 1.00 91.50 233 ASN A O 1
ATOM 1873 N N . THR A 1 234 ? -17.027 -7.020 34.829 1.00 90.62 234 THR A N 1
ATOM 1874 C CA . THR A 1 234 ? -16.820 -5.779 34.065 1.00 90.62 234 THR A CA 1
ATOM 1875 C C . THR A 1 234 ? -15.343 -5.560 33.737 1.00 90.62 234 THR A C 1
ATOM 1877 O O . THR A 1 234 ? -15.005 -5.277 32.592 1.00 90.62 234 THR A O 1
ATOM 1880 N N . ILE A 1 235 ? -14.436 -5.733 34.706 1.00 90.44 235 ILE A N 1
ATOM 1881 C CA . ILE A 1 235 ? -12.989 -5.589 34.471 1.00 90.44 235 ILE A CA 1
ATOM 1882 C C . ILE A 1 235 ? -12.504 -6.609 33.433 1.00 90.44 235 ILE A C 1
ATOM 1884 O O . ILE A 1 235 ? -11.795 -6.239 32.503 1.00 90.44 235 ILE A O 1
ATOM 1888 N N . ARG A 1 236 ? -12.924 -7.877 33.543 1.00 89.44 236 ARG A N 1
ATOM 1889 C CA . ARG A 1 236 ? -12.540 -8.926 32.585 1.00 89.44 236 ARG A CA 1
ATOM 1890 C C . ARG A 1 236 ? -13.063 -8.658 31.178 1.00 89.44 236 ARG A C 1
ATOM 1892 O O . ARG A 1 236 ? -12.322 -8.856 30.225 1.00 89.44 236 ARG A O 1
ATOM 1899 N N . THR A 1 237 ? -14.319 -8.235 31.035 1.00 86.38 237 THR A N 1
ATOM 1900 C CA . THR A 1 237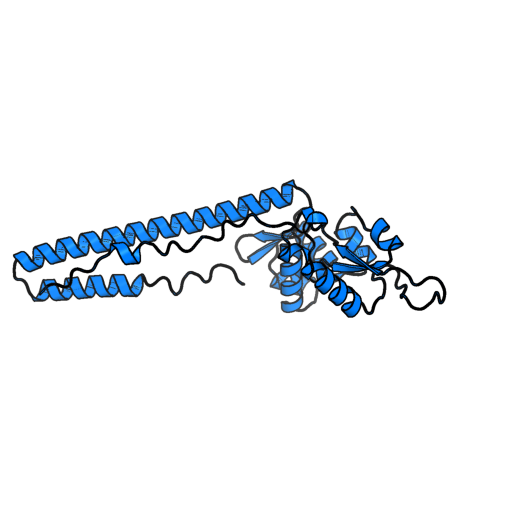 ? -14.936 -8.004 29.719 1.00 86.38 237 THR A CA 1
ATOM 1901 C C . THR A 1 237 ? -14.455 -6.723 29.053 1.00 86.38 237 THR A C 1
ATOM 1903 O O . THR A 1 237 ? -14.592 -6.591 27.846 1.00 86.38 237 THR A O 1
ATOM 1906 N N . THR A 1 238 ? -13.895 -5.787 29.822 1.00 80.81 238 THR A N 1
ATOM 1907 C CA . THR A 1 238 ? -13.317 -4.542 29.289 1.00 80.81 238 THR A CA 1
ATOM 1908 C C . THR A 1 238 ? -11.825 -4.692 28.973 1.00 80.81 238 THR A C 1
ATOM 1910 O O . THR A 1 238 ? -11.187 -3.720 28.583 1.00 80.81 238 THR A O 1
ATOM 1913 N N . ASN A 1 239 ? -11.235 -5.889 29.110 1.00 68.50 239 ASN A N 1
ATOM 1914 C CA . ASN A 1 239 ? -9.883 -6.128 28.612 1.00 68.50 239 ASN A CA 1
ATOM 1915 C C . ASN A 1 239 ? -9.868 -5.911 27.093 1.00 68.50 239 ASN A C 1
ATOM 1917 O O . ASN A 1 239 ? -10.383 -6.718 26.324 1.00 68.50 239 ASN A O 1
ATOM 1921 N N . PHE A 1 240 ? -9.261 -4.795 26.693 1.00 62.12 240 PHE A N 1
ATOM 1922 C CA . PHE A 1 240 ? -9.165 -4.241 25.340 1.00 62.12 240 PHE A CA 1
ATOM 1923 C C . PHE A 1 240 ? -8.412 -5.127 24.323 1.00 62.12 240 PHE A C 1
ATOM 1925 O O . PHE A 1 240 ? -8.044 -4.653 23.250 1.00 62.12 240 PHE A O 1
ATOM 1932 N N . GLU A 1 241 ? -8.147 -6.394 24.642 1.00 54.25 241 GLU A N 1
ATOM 1933 C CA . GLU A 1 241 ? -7.231 -7.244 23.879 1.00 54.25 241 GLU A CA 1
ATOM 1934 C C . GLU A 1 241 ? -7.805 -7.740 22.540 1.00 54.25 241 GLU A C 1
ATOM 1936 O O . GLU A 1 241 ? -7.026 -8.160 21.688 1.00 54.25 241 GLU A O 1
ATOM 1941 N N . GLU A 1 242 ? -9.120 -7.656 22.291 1.00 51.72 242 GLU A N 1
ATOM 1942 C CA . GLU A 1 242 ? -9.713 -8.268 21.084 1.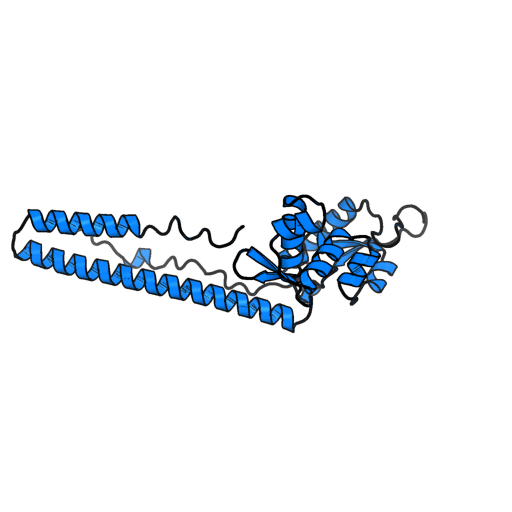00 51.72 242 GLU A CA 1
ATOM 1943 C C . GLU A 1 242 ? -10.137 -7.290 19.967 1.00 51.72 242 GLU A C 1
ATOM 1945 O O . GLU A 1 242 ? -10.126 -7.682 18.799 1.00 51.72 242 GLU A O 1
ATOM 1950 N N . ASP A 1 243 ? -10.407 -6.010 20.252 1.00 49.06 243 ASP A N 1
ATOM 1951 C CA . ASP A 1 243 ? -10.965 -5.083 19.240 1.00 49.06 243 ASP A CA 1
ATOM 1952 C C . ASP A 1 243 ? -9.945 -4.143 18.566 1.00 49.06 243 ASP A C 1
ATOM 1954 O O . ASP A 1 243 ? -10.270 -3.458 17.592 1.00 49.06 243 ASP A O 1
ATOM 1958 N N . ILE A 1 244 ? -8.671 -4.160 18.976 1.00 50.06 244 ILE A N 1
ATOM 1959 C CA . ILE A 1 244 ? -7.579 -3.452 18.271 1.00 50.06 244 ILE A CA 1
ATOM 1960 C C . ILE A 1 244 ? -6.979 -4.354 17.177 1.00 50.06 244 ILE A C 1
ATOM 1962 O O . ILE A 1 244 ? -5.772 -4.466 17.001 1.00 50.06 244 ILE A O 1
ATOM 1966 N N . THR A 1 245 ? -7.836 -5.015 16.403 1.00 47.34 245 THR A N 1
ATOM 1967 C CA . THR A 1 245 ? -7.466 -5.596 15.099 1.00 47.34 245 THR A CA 1
ATOM 1968 C C . THR A 1 245 ? -8.045 -4.761 13.957 1.00 47.34 245 THR A C 1
ATOM 1970 O O . THR A 1 245 ? -8.454 -5.266 12.911 1.00 47.34 245 THR A O 1
ATOM 1973 N N . LEU A 1 246 ? -8.082 -3.439 14.141 1.00 46.16 246 LEU A N 1
ATOM 1974 C CA . LEU A 1 246 ? -8.479 -2.500 13.099 1.00 46.16 246 LEU A CA 1
ATOM 1975 C C . LEU A 1 246 ? -7.339 -2.314 12.077 1.00 46.16 246 LEU A C 1
ATOM 1977 O O . LEU A 1 246 ? -6.398 -1.563 12.308 1.00 46.16 246 LEU A O 1
ATOM 1981 N N . ASN A 1 247 ? -7.534 -2.935 10.906 1.00 41.56 247 ASN A N 1
ATOM 1982 C CA . ASN A 1 247 ? -7.027 -2.550 9.573 1.00 41.56 247 ASN A CA 1
ATOM 1983 C C . ASN A 1 247 ? -5.674 -3.063 9.034 1.00 41.56 247 ASN A C 1
ATOM 1985 O O . ASN A 1 247 ? -5.200 -2.510 8.046 1.00 41.56 247 ASN A O 1
ATOM 1989 N N . ASP A 1 248 ? -5.129 -4.182 9.517 1.00 36.16 248 ASP A N 1
ATOM 1990 C CA . ASP A 1 248 ? -4.058 -4.907 8.788 1.00 36.16 248 ASP A CA 1
ATOM 1991 C C . ASP A 1 248 ? -4.593 -5.969 7.787 1.00 36.16 248 ASP A C 1
ATOM 1993 O O . ASP A 1 248 ? -3.943 -6.981 7.517 1.00 36.16 248 ASP A O 1
ATOM 1997 N N . ARG A 1 249 ? -5.792 -5.773 7.210 1.00 38.69 249 ARG A N 1
ATOM 1998 C CA . ARG A 1 249 ? -6.385 -6.669 6.189 1.00 38.69 249 ARG A CA 1
ATOM 1999 C C . ARG A 1 249 ? -6.885 -5.948 4.945 1.00 38.69 249 ARG A C 1
ATOM 2001 O O . ARG A 1 249 ? -7.569 -4.915 5.105 1.00 38.69 249 ARG A O 1
#

InterPro domains:
  IPR002711 HNH endonuclease [PF01844] (49-96)
  IPR003615 HNH nuclease [cd00085] (41-96)

Foldseek 3Di:
DDPPPPPVVVPPPPPPPCPPPQAFPDPVPDDPVNVVLFVVQCVVQVQAALQPRDHQPDCPPDGFDKTKAFLADRNLAGPVLSSDNVRIHIHGPVVNVVSPPDFSLVVCVSRVVVVLNLLQVVQAVHWAALVVSCVVVVHDSVVSVVSVVSCVSQLQWDDDPPRTIHGDRGHDNVSSVVVVVVVVVVVVVVVVVVVVLVVVLVVLLVVLVVQLVVCVVVVPPVSNVVSVVVNVVSVVVSPPPPPVPPDPD

Radius of gyration: 27.35 Å; chains: 1; bounding box: 60×32×82 Å

Sequence (249 aa):
MNPKWDLSEVLDEEQDVDTNPVEFDVPASRSYDWEKRATEIKERDNYVCQRCGNHNGNYENYPLTMEAHHLVPGKYLSKPDARVELNLIAVCESCHGYLEGSHIEWQLNEIGRDDALQILSVLKERSLSPYLLSQKLETSEDCVRSLVSQLERMNCVTAQGGGRYRTVCPATAKSTADRVRLRWKQEQAVRRSLEETLSEFRQTLTTGLDELESTLEAGDRDQVEATLERLQNTIRTTNFEEDITLNDR

Secondary structure (DSSP, 8-state):
------TTSSS------------B--GGG--HHHHHHHHHHHHHTTTB-TTT--BTTS-TTSPPPEEEEESS-GGGSBHHHHTSGGGEEEEEHHHHHHHTT--HHHHHHHTT-HHHHHHHHHHHHS-B-HHHHHHHHTS-HHHHHHHHHHHHHTTSEEEETTTEEEE--TT-HHHHHHHHHHHHHHHHHHHHHHHHHHHHHHHHHHHHHHHHHHHHHHT-HHHHHHHHHHHHHHHHHT-TTTT---S--

Organism: NCBI:txid1227496

pLDDT: mean 85.79, std 16.38, range [36.16, 98.25]